Protein AF-A0A961VGM1-F1 (afdb_monomer_lite)

Sequence (221 aa):
VQTVAQATEELASSITEVANQISQTKVVVDKASAATDETVRKVGGLADAAKKIGEVISLIQNIAEQTNLLALNATIEAARAGEAGKGFAIVASEVKDLATQTAKATEAIDGFITGIQRETDSSVDAIRTIAETMTEVTGATEAIAAAVEEQSASTAEIANNVQQAAIGSGEVSQNICGVSDAADQTQTSADQVLNSAQDMSKIANRLRGIVDTFLDEVAAA

Secondary structure (DSSP, 8-state):
-HHHHHHHHHHHHHHHHHHHHHHHHHHHHHHHHHHHHHHHHHHHHHHHHHHHHHHHHHHHHHHHHHHHHHHHHHHHHHHHTGGGGHHHHHHHHHHHHHHHHHHHHHHHHHHHHHHHHHHHHHHHHHHHHHHHHHHHHHHHHHHHHHHHHHHHHHHHHHHHHHHHHHHHHHHHHHHHHHHHHHHHHHHHHHHHHHHHHHHHHHHHHHHHHHHHHHHHHHHT-

Radius of gyration: 55.76 Å; chains: 1; bounding box: 117×38×167 Å

pLDDT: mean 94.33, std 3.8, range [60.88, 98.19]

Structure (mmCIF, N/CA/C/O backbone):
data_AF-A0A961VGM1-F1
#
_entry.id   AF-A0A961VGM1-F1
#
loop_
_atom_site.group_PDB
_atom_site.id
_atom_site.type_symbol
_atom_site.label_atom_id
_atom_site.label_alt_id
_atom_site.label_comp_id
_atom_site.label_asym_id
_atom_site.label_entity_id
_atom_site.label_seq_id
_atom_site.pdbx_PDB_ins_code
_atom_site.Cartn_x
_atom_site.Cartn_y
_atom_site.Cartn_z
_atom_site.occupancy
_atom_site.B_iso_or_equiv
_atom_site.auth_seq_id
_atom_site.auth_comp_id
_atom_site.auth_asym_id
_atom_site.auth_atom_id
_atom_site.pdbx_PDB_model_num
ATOM 1 N N . VAL A 1 1 ? -16.767 -2.653 33.955 1.00 76.56 1 VAL A N 1
ATOM 2 C CA . VAL A 1 1 ? -16.979 -1.308 33.370 1.00 76.56 1 VAL A CA 1
ATOM 3 C C . VAL A 1 1 ? -15.662 -0.556 33.214 1.00 76.56 1 VAL A C 1
ATOM 5 O O . VAL A 1 1 ? -15.293 -0.292 32.083 1.00 76.56 1 VAL A O 1
ATOM 8 N N . GLN A 1 2 ? -14.910 -0.296 34.292 1.00 78.94 2 GLN A N 1
ATOM 9 C CA . GLN A 1 2 ? -13.647 0.464 34.236 1.00 78.94 2 GLN A CA 1
ATOM 10 C C . GLN A 1 2 ? -12.606 -0.113 33.257 1.00 78.94 2 GLN A C 1
ATOM 12 O O . GLN A 1 2 ? -12.030 0.626 32.471 1.00 78.94 2 GLN A O 1
ATOM 17 N N . THR A 1 3 ? -12.437 -1.439 33.221 1.00 87.19 3 THR A N 1
ATOM 18 C CA . THR A 1 3 ? -11.544 -2.112 32.256 1.00 87.19 3 THR A CA 1
ATOM 19 C C . THR A 1 3 ? -11.987 -1.935 30.802 1.00 87.19 3 THR A C 1
ATOM 21 O O . THR A 1 3 ? -11.153 -1.840 29.913 1.00 87.19 3 THR A O 1
ATOM 24 N N . VAL A 1 4 ? -13.300 -1.878 30.552 1.00 89.38 4 VAL A N 1
ATOM 25 C CA . VAL A 1 4 ? -13.831 -1.680 29.195 1.00 89.38 4 VAL A CA 1
ATOM 26 C C . VAL A 1 4 ? -13.644 -0.227 28.769 1.00 89.38 4 VAL A C 1
ATOM 28 O O . VAL A 1 4 ? -13.239 0.002 27.641 1.00 89.38 4 VAL A O 1
ATOM 31 N N . ALA A 1 5 ? -13.851 0.730 29.683 1.00 85.88 5 ALA A N 1
ATOM 32 C CA . ALA A 1 5 ? -13.609 2.151 29.435 1.00 85.88 5 ALA A CA 1
ATOM 33 C C . ALA A 1 5 ? -12.148 2.416 29.027 1.00 85.88 5 ALA A C 1
ATOM 35 O O . ALA A 1 5 ? -11.908 3.045 27.999 1.00 85.88 5 ALA A O 1
ATOM 36 N N . GLN A 1 6 ? -11.189 1.844 29.765 1.00 90.00 6 GLN A N 1
ATOM 37 C CA . GLN A 1 6 ? -9.768 1.924 29.418 1.00 90.00 6 GLN A CA 1
ATOM 38 C C . GLN A 1 6 ? -9.485 1.320 28.033 1.00 90.00 6 GLN A C 1
ATOM 40 O O . GLN A 1 6 ? -8.810 1.941 27.218 1.00 90.00 6 GLN A O 1
ATOM 45 N N . ALA A 1 7 ? -10.036 0.139 27.734 1.00 92.00 7 ALA A N 1
ATOM 46 C CA . ALA A 1 7 ? -9.855 -0.490 26.426 1.00 92.00 7 ALA A CA 1
ATOM 47 C C . ALA A 1 7 ? -10.427 0.366 25.278 1.00 92.00 7 ALA A C 1
ATOM 49 O O . ALA A 1 7 ? -9.820 0.446 24.214 1.00 92.00 7 ALA A O 1
ATOM 50 N N . THR A 1 8 ? -11.565 1.042 25.478 1.00 91.75 8 THR A N 1
ATOM 51 C CA . THR A 1 8 ? -12.110 1.988 24.486 1.00 91.75 8 THR A CA 1
ATOM 52 C C . THR A 1 8 ? -11.255 3.240 24.307 1.00 91.75 8 THR A C 1
ATOM 54 O O . THR A 1 8 ? -11.148 3.726 23.184 1.00 91.75 8 THR A O 1
ATOM 57 N N . GLU A 1 9 ? -10.627 3.758 25.366 1.00 89.50 9 GLU A N 1
ATOM 58 C CA . GLU A 1 9 ? -9.692 4.889 25.264 1.00 89.50 9 GLU A CA 1
ATOM 59 C C . GLU A 1 9 ? -8.428 4.500 24.485 1.00 89.50 9 GLU A C 1
ATOM 61 O O . GLU A 1 9 ? -8.003 5.231 23.587 1.00 89.50 9 GLU A O 1
ATOM 66 N N . GLU A 1 10 ? -7.867 3.320 24.766 1.00 94.31 10 GLU A N 1
ATOM 67 C CA . GLU A 1 10 ? -6.733 2.770 24.017 1.00 94.31 10 GLU A CA 1
ATOM 68 C C . GLU A 1 10 ? -7.094 2.563 22.535 1.00 94.31 10 GLU A C 1
ATOM 70 O O . GLU A 1 10 ? -6.353 3.009 21.657 1.00 94.31 10 GLU A O 1
ATOM 75 N N . LEU A 1 11 ? -8.269 1.989 22.240 1.00 94.81 11 LEU A N 1
ATOM 76 C CA . LEU A 1 11 ? -8.763 1.832 20.867 1.00 94.81 11 LEU A CA 1
ATOM 77 C C . LEU A 1 11 ? -8.932 3.173 20.146 1.00 94.81 11 LEU A C 1
ATOM 79 O O . LEU A 1 11 ? -8.503 3.302 19.002 1.00 94.81 11 LEU A O 1
ATOM 83 N N . ALA A 1 12 ? -9.510 4.185 20.797 1.00 93.25 12 ALA A N 1
ATOM 84 C CA . ALA A 1 12 ? -9.667 5.515 20.207 1.00 93.25 12 ALA A CA 1
ATOM 85 C C . ALA A 1 12 ? -8.308 6.153 19.869 1.00 93.25 12 ALA A C 1
ATOM 87 O O . ALA A 1 12 ? -8.148 6.777 18.811 1.00 93.25 12 ALA A O 1
ATOM 88 N N . SER A 1 13 ? -7.309 5.952 20.734 1.00 95.25 13 SER A N 1
ATOM 89 C CA . SER A 1 13 ? -5.943 6.395 20.466 1.00 95.25 13 SER A CA 1
ATOM 90 C C . SER A 1 13 ? -5.333 5.661 19.269 1.00 95.25 13 SER A C 1
ATOM 92 O O . SER A 1 13 ? -4.770 6.314 18.390 1.00 95.25 13 SER A O 1
ATOM 94 N N . SER A 1 14 ? -5.470 4.334 19.191 1.00 96.75 14 SER A N 1
ATOM 95 C CA . SER A 1 14 ? -4.966 3.546 18.057 1.00 96.75 14 SER A CA 1
ATOM 96 C C . SER A 1 14 ? -5.651 3.913 16.738 1.00 96.75 14 SER A C 1
ATOM 98 O O . SER A 1 14 ? -4.981 4.041 15.719 1.00 96.75 14 SER A O 1
ATOM 100 N N . ILE A 1 15 ? -6.964 4.153 16.743 1.00 96.25 15 ILE A N 1
ATOM 101 C CA . ILE A 1 15 ? -7.720 4.607 15.562 1.00 96.25 15 ILE A CA 1
ATOM 102 C C . ILE A 1 15 ? -7.168 5.942 15.048 1.00 96.25 15 ILE A C 1
ATOM 104 O O . ILE A 1 15 ? -6.964 6.110 13.846 1.00 96.25 15 ILE A O 1
ATOM 108 N N . THR A 1 16 ? -6.866 6.877 15.953 1.00 94.75 16 THR A N 1
ATOM 109 C CA . THR A 1 16 ? -6.285 8.182 15.594 1.00 94.75 16 THR A CA 1
ATOM 110 C C . THR A 1 16 ? -4.886 8.032 14.990 1.00 94.75 16 THR A C 1
ATOM 112 O O . THR A 1 16 ? -4.546 8.701 14.013 1.00 94.75 16 THR A O 1
ATOM 115 N N . GLU A 1 17 ? -4.066 7.140 15.542 1.00 96.31 17 GLU A N 1
ATOM 116 C CA . GLU A 1 17 ? -2.737 6.840 15.008 1.00 96.31 17 GLU A CA 1
ATOM 117 C C . GLU A 1 17 ? -2.818 6.224 13.604 1.00 96.31 17 GLU A C 1
ATOM 119 O O . GLU A 1 17 ? -2.138 6.686 12.686 1.00 96.31 17 GLU A O 1
ATOM 124 N N . VAL A 1 18 ? -3.715 5.257 13.403 1.00 95.44 18 VAL A N 1
ATOM 125 C CA . VAL A 1 18 ? -3.957 4.640 12.093 1.00 95.44 18 VAL A CA 1
ATOM 126 C C . VAL A 1 18 ? -4.451 5.678 11.080 1.00 95.44 18 VAL A C 1
ATOM 128 O O . VAL A 1 18 ? -3.936 5.721 9.963 1.00 95.44 18 VAL A O 1
ATOM 131 N N . ALA A 1 19 ? -5.370 6.573 11.459 1.00 94.12 19 ALA A N 1
ATOM 132 C CA . ALA A 1 19 ? -5.829 7.664 10.594 1.00 94.12 19 ALA A CA 1
ATOM 133 C C . ALA A 1 19 ? -4.672 8.579 10.144 1.00 94.12 19 ALA A C 1
ATOM 135 O O . ALA A 1 19 ? -4.558 8.930 8.964 1.00 94.12 19 ALA A O 1
ATOM 136 N N . ASN A 1 20 ? -3.762 8.918 11.062 1.00 94.81 20 ASN A N 1
ATOM 137 C CA . ASN A 1 20 ? -2.562 9.688 10.738 1.00 94.81 20 ASN A CA 1
ATOM 138 C C . ASN A 1 20 ? -1.627 8.920 9.790 1.00 94.81 20 ASN A C 1
ATOM 140 O O . ASN A 1 20 ? -1.106 9.505 8.837 1.00 94.81 20 ASN A O 1
ATOM 144 N N . GLN A 1 21 ? -1.445 7.616 10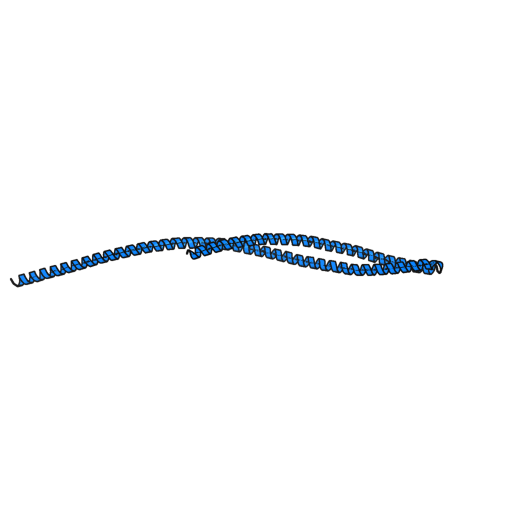.007 1.00 95.69 21 GLN A N 1
ATOM 145 C CA . GLN A 1 21 ? -0.613 6.758 9.162 1.00 95.69 21 GLN A CA 1
ATOM 146 C C . GLN A 1 21 ? -1.166 6.651 7.730 1.00 95.69 21 GLN A C 1
ATOM 148 O O . GLN A 1 21 ? -0.407 6.705 6.760 1.00 95.69 21 GLN A O 1
ATOM 153 N N . ILE A 1 22 ? -2.489 6.561 7.581 1.00 95.56 22 ILE A N 1
ATOM 154 C CA . ILE A 1 22 ? -3.200 6.565 6.292 1.00 95.56 22 ILE A CA 1
ATOM 155 C C . ILE A 1 22 ? -2.969 7.887 5.556 1.00 95.56 22 ILE A C 1
ATOM 157 O O . ILE A 1 22 ? -2.599 7.887 4.382 1.00 95.56 22 ILE A O 1
ATOM 161 N N . SER A 1 23 ? -3.108 9.019 6.252 1.00 92.62 23 SER A N 1
ATOM 162 C CA . SER A 1 23 ? -2.848 10.346 5.680 1.00 92.62 23 SER A CA 1
ATOM 163 C C . SER A 1 23 ? -1.399 10.491 5.197 1.00 92.62 23 SER A C 1
ATOM 165 O O . SER A 1 23 ? -1.147 10.940 4.077 1.00 92.62 23 SER A O 1
ATOM 167 N N . GLN A 1 24 ? -0.427 10.028 5.990 1.00 95.88 24 GLN A N 1
ATOM 168 C CA . GLN A 1 24 ? 0.979 10.002 5.573 1.00 95.88 24 GLN A CA 1
ATOM 169 C C . GLN A 1 24 ? 1.207 9.095 4.359 1.00 95.88 24 GLN A C 1
ATOM 171 O O . GLN A 1 24 ? 1.942 9.469 3.445 1.00 95.88 24 GLN A O 1
ATOM 176 N N . THR A 1 25 ? 0.558 7.931 4.328 1.00 94.94 25 THR A N 1
ATOM 177 C CA . THR A 1 25 ? 0.647 6.982 3.211 1.00 94.94 25 THR A CA 1
ATOM 178 C C . THR A 1 25 ? 0.145 7.621 1.923 1.00 94.94 25 THR A C 1
ATOM 180 O O . THR A 1 25 ? 0.842 7.566 0.913 1.00 94.94 25 THR A O 1
ATOM 183 N N . LYS A 1 26 ? -0.986 8.334 1.972 1.00 93.12 26 LYS A N 1
ATOM 184 C CA . LYS A 1 26 ? -1.515 9.088 0.829 1.00 93.12 26 LYS A CA 1
ATOM 185 C C . LYS A 1 26 ? -0.499 10.093 0.278 1.00 93.12 26 LYS A C 1
ATOM 187 O O . LYS A 1 26 ? -0.225 10.093 -0.916 1.00 93.12 26 LYS A O 1
ATOM 192 N N . VAL A 1 27 ? 0.152 10.870 1.147 1.00 95.19 27 VAL A N 1
ATOM 193 C CA . VAL A 1 27 ? 1.202 11.822 0.734 1.00 95.19 27 VAL A CA 1
ATOM 194 C C . VAL A 1 27 ? 2.389 11.122 0.060 1.00 95.19 27 VAL A C 1
ATOM 196 O O . VAL A 1 27 ? 2.982 11.666 -0.874 1.00 95.19 27 VAL A O 1
ATOM 199 N N . VAL A 1 28 ? 2.778 9.936 0.533 1.00 95.62 28 VAL A N 1
ATOM 200 C CA . VAL A 1 28 ? 3.865 9.152 -0.076 1.00 95.62 28 VAL A CA 1
ATOM 201 C C . VAL A 1 28 ? 3.458 8.630 -1.453 1.00 95.62 28 VAL A C 1
ATOM 203 O O . VAL A 1 28 ? 4.250 8.738 -2.389 1.00 95.62 28 VAL A O 1
ATOM 206 N N . VAL A 1 29 ? 2.234 8.122 -1.593 1.00 95.19 29 VAL A N 1
ATOM 207 C CA . VAL A 1 29 ? 1.696 7.625 -2.867 1.00 95.19 29 VAL A CA 1
ATOM 208 C C . VAL A 1 29 ? 1.578 8.754 -3.891 1.00 95.19 29 VAL A C 1
ATOM 210 O O . VAL A 1 29 ? 2.038 8.591 -5.018 1.00 95.19 29 VAL A O 1
ATOM 213 N N . ASP A 1 30 ? 1.087 9.930 -3.496 1.00 92.94 30 ASP A N 1
ATOM 214 C CA . ASP A 1 30 ? 1.005 11.103 -4.377 1.00 92.94 30 ASP A CA 1
ATOM 215 C C . ASP A 1 30 ? 2.393 11.528 -4.887 1.00 92.94 30 ASP A C 1
ATOM 217 O O . ASP A 1 30 ? 2.583 11.811 -6.073 1.00 92.94 30 ASP A O 1
ATOM 221 N N . LYS A 1 31 ? 3.404 11.521 -4.005 1.00 95.88 31 LYS A N 1
ATOM 222 C CA . LYS A 1 31 ? 4.800 11.791 -4.388 1.00 95.88 31 LYS A CA 1
ATOM 223 C C . LYS A 1 31 ? 5.353 10.728 -5.335 1.00 95.88 31 LYS A C 1
ATOM 225 O O . LYS A 1 31 ? 6.047 11.076 -6.289 1.00 95.88 31 LYS A O 1
ATOM 230 N N . ALA A 1 32 ? 5.073 9.453 -5.073 1.00 95.12 32 ALA A N 1
ATOM 231 C CA . ALA A 1 32 ? 5.510 8.351 -5.922 1.00 95.12 32 ALA A CA 1
ATOM 232 C C . ALA A 1 32 ? 4.859 8.423 -7.311 1.00 95.12 32 ALA A C 1
ATOM 234 O O . ALA A 1 32 ? 5.546 8.240 -8.315 1.00 95.12 32 ALA A O 1
ATOM 235 N N . SER A 1 33 ? 3.574 8.770 -7.379 1.00 93.44 33 SER A N 1
ATOM 236 C CA . SER A 1 33 ? 2.843 8.997 -8.627 1.00 93.44 33 SER A CA 1
ATOM 237 C C . SER A 1 33 ? 3.470 10.135 -9.442 1.00 93.44 33 SER A C 1
ATOM 239 O O . SER A 1 33 ? 3.875 9.935 -10.587 1.00 93.44 33 SER A O 1
ATOM 241 N N . ALA A 1 34 ? 3.719 11.292 -8.817 1.00 94.31 34 ALA A N 1
ATOM 242 C CA . ALA A 1 34 ? 4.381 12.416 -9.484 1.00 94.31 34 ALA A CA 1
ATOM 243 C C . ALA A 1 34 ? 5.800 12.073 -9.990 1.00 94.31 34 ALA A C 1
ATOM 245 O O . ALA A 1 34 ? 6.193 12.480 -11.087 1.00 94.31 34 ALA A O 1
ATOM 246 N N . ALA A 1 35 ? 6.574 11.306 -9.212 1.00 95.50 35 ALA A N 1
ATOM 247 C CA . ALA A 1 35 ? 7.900 10.838 -9.618 1.00 95.50 35 ALA A CA 1
ATOM 248 C C . ALA A 1 35 ? 7.836 9.842 -10.790 1.00 95.50 35 ALA A C 1
ATOM 250 O O . ALA A 1 35 ? 8.691 9.863 -11.681 1.00 95.50 35 ALA A O 1
ATOM 251 N N . THR A 1 36 ? 6.810 8.994 -10.812 1.00 94.81 36 THR A N 1
ATOM 252 C CA . THR A 1 36 ? 6.529 8.052 -11.902 1.00 94.81 36 THR A CA 1
ATOM 253 C C . THR A 1 36 ? 6.235 8.822 -13.194 1.00 94.81 36 THR A C 1
ATOM 255 O O . THR A 1 36 ? 6.914 8.598 -14.196 1.00 94.81 36 THR A O 1
ATOM 258 N N . ASP A 1 37 ? 5.354 9.826 -13.151 1.00 91.56 37 ASP A N 1
ATOM 259 C CA . ASP A 1 37 ? 5.035 10.696 -14.295 1.00 91.56 37 ASP A CA 1
ATOM 260 C C . ASP A 1 37 ? 6.253 11.467 -14.827 1.00 91.56 37 ASP A C 1
ATOM 262 O O . ASP A 1 37 ? 6.449 11.626 -16.037 1.00 91.56 37 ASP A O 1
ATOM 266 N N . GLU A 1 38 ? 7.107 11.973 -13.934 1.00 95.12 38 GLU A N 1
ATOM 267 C CA . GLU A 1 38 ? 8.368 12.600 -14.333 1.00 95.12 38 GLU A CA 1
ATOM 268 C C . GLU A 1 38 ? 9.302 11.605 -15.030 1.00 95.12 38 GLU A C 1
ATOM 270 O O . GLU A 1 38 ? 9.933 11.948 -16.036 1.00 95.12 38 GLU A O 1
ATOM 275 N N . THR A 1 39 ? 9.367 10.374 -14.529 1.00 94.88 39 THR A N 1
ATOM 276 C CA . THR A 1 39 ? 10.210 9.323 -15.101 1.00 94.88 39 THR A CA 1
ATOM 277 C C . THR A 1 39 ? 9.711 8.927 -16.490 1.00 94.88 39 THR A C 1
ATOM 279 O O . THR A 1 39 ? 10.522 8.884 -17.413 1.00 94.88 39 THR A O 1
ATOM 282 N N . VAL A 1 40 ? 8.395 8.769 -16.691 1.00 91.81 40 VAL A N 1
ATOM 283 C CA . VAL A 1 40 ? 7.797 8.530 -18.022 1.00 91.81 40 VAL A CA 1
ATOM 284 C C . VAL A 1 40 ? 8.215 9.614 -19.014 1.00 91.81 40 VAL A C 1
ATOM 286 O O . VAL A 1 40 ? 8.660 9.299 -20.117 1.00 91.81 40 VAL A O 1
ATOM 289 N N . ARG A 1 41 ? 8.145 10.897 -18.631 1.00 92.88 41 ARG A N 1
ATOM 290 C CA . ARG A 1 41 ? 8.558 12.003 -19.516 1.00 92.88 41 ARG A CA 1
ATOM 291 C C . ARG A 1 41 ? 10.042 11.946 -19.876 1.00 92.88 41 ARG A C 1
ATOM 293 O O . ARG A 1 41 ? 10.396 12.176 -21.030 1.00 92.88 41 ARG A O 1
ATOM 300 N N . LYS A 1 42 ? 10.917 11.647 -18.910 1.00 94.44 42 LYS A N 1
ATOM 301 C CA . LYS A 1 42 ? 12.368 11.541 -19.153 1.00 94.44 42 LYS A CA 1
ATOM 302 C C . LYS A 1 42 ? 12.706 10.366 -20.068 1.00 94.44 42 LYS A C 1
ATOM 304 O O . LYS A 1 42 ? 13.496 10.532 -20.994 1.00 94.44 42 LYS A O 1
ATOM 309 N N . VAL A 1 43 ? 12.089 9.210 -19.834 1.00 94.12 43 VAL A N 1
ATOM 310 C CA . VAL A 1 43 ? 12.277 8.000 -20.645 1.00 94.12 43 VAL A CA 1
ATOM 311 C C . VAL A 1 43 ? 11.709 8.197 -22.055 1.00 94.12 43 VAL A C 1
ATOM 313 O O . VAL A 1 43 ? 12.379 7.861 -23.026 1.00 94.12 43 VAL A O 1
ATOM 316 N N . GLY A 1 44 ? 10.558 8.860 -22.198 1.00 91.00 44 GLY A N 1
ATOM 317 C CA . GLY A 1 44 ? 10.032 9.266 -23.507 1.00 91.00 44 GLY A CA 1
ATOM 318 C C . GLY A 1 44 ? 11.001 10.168 -24.282 1.00 91.00 44 GLY A C 1
ATOM 319 O O . GLY A 1 44 ? 11.232 9.960 -25.470 1.00 91.00 44 GLY A O 1
ATOM 320 N N . GLY A 1 45 ? 11.666 11.106 -23.599 1.00 93.56 45 GLY A N 1
ATOM 321 C CA . GLY A 1 45 ? 12.726 11.917 -24.206 1.00 93.56 45 GLY A CA 1
ATOM 322 C C . GLY A 1 45 ? 13.937 11.101 -24.686 1.00 93.56 45 GLY A C 1
ATOM 323 O O . GLY A 1 45 ? 14.528 11.434 -25.714 1.00 93.56 45 GLY A O 1
ATOM 324 N N . LEU A 1 46 ? 14.295 10.020 -23.981 1.00 93.19 46 LEU A N 1
ATOM 325 C CA . LEU A 1 46 ? 15.338 9.084 -24.421 1.00 93.19 46 LEU A CA 1
ATOM 326 C C . LEU A 1 46 ? 14.903 8.295 -25.662 1.00 93.19 46 LEU A C 1
ATOM 328 O O . LEU A 1 46 ? 15.706 8.152 -26.584 1.00 93.19 46 LEU A O 1
ATOM 332 N N . ALA A 1 47 ? 13.643 7.851 -25.724 1.00 91.88 47 ALA A N 1
ATOM 333 C CA . ALA A 1 47 ? 13.088 7.167 -26.895 1.00 91.88 47 ALA A CA 1
ATOM 334 C C . ALA A 1 47 ? 13.148 8.060 -28.146 1.00 91.88 47 ALA A C 1
ATOM 336 O O . ALA A 1 47 ? 13.647 7.645 -29.196 1.00 91.88 47 ALA A O 1
ATOM 337 N N . ASP A 1 48 ? 12.730 9.323 -28.013 1.00 93.12 48 ASP A N 1
ATOM 338 C CA . ASP A 1 48 ? 12.793 10.313 -29.092 1.00 93.12 48 ASP A CA 1
ATOM 339 C C . ASP A 1 48 ? 14.234 10.592 -29.542 1.00 93.12 48 ASP A C 1
ATOM 341 O O . ASP A 1 48 ? 14.511 10.721 -30.739 1.00 93.12 48 ASP A O 1
ATOM 345 N N . ALA A 1 49 ? 15.173 10.684 -28.595 1.00 94.75 49 ALA A N 1
ATOM 346 C CA . ALA A 1 49 ? 16.588 10.871 -28.902 1.00 94.75 49 ALA A CA 1
ATOM 347 C C . ALA A 1 49 ? 17.167 9.660 -29.649 1.00 94.75 49 ALA A C 1
ATOM 349 O O . ALA A 1 49 ? 17.832 9.838 -30.670 1.00 94.75 49 ALA A O 1
ATOM 350 N N . ALA A 1 50 ? 16.870 8.439 -29.196 1.00 94.44 50 ALA A N 1
ATOM 351 C CA . ALA A 1 50 ? 17.299 7.209 -29.856 1.00 94.44 50 ALA A CA 1
ATOM 352 C C . ALA A 1 50 ? 16.739 7.110 -31.282 1.00 94.44 50 ALA A C 1
ATOM 354 O O . ALA A 1 50 ? 17.471 6.766 -32.209 1.00 94.44 50 ALA A O 1
ATOM 355 N N . LYS A 1 51 ? 15.471 7.489 -31.492 1.00 93.31 51 LYS A N 1
ATOM 356 C CA . LYS A 1 51 ? 14.857 7.557 -32.825 1.00 93.31 51 LYS A CA 1
ATOM 357 C C . LYS A 1 51 ? 15.592 8.523 -33.759 1.00 93.31 51 LYS A C 1
ATOM 359 O O . LYS A 1 51 ? 15.940 8.140 -34.872 1.00 93.31 51 LYS A O 1
ATOM 364 N N . LYS A 1 52 ? 15.893 9.742 -33.297 1.00 95.75 52 LYS A N 1
ATOM 365 C CA . LYS A 1 52 ? 16.669 10.723 -34.079 1.00 95.75 52 LYS A CA 1
ATOM 366 C C . LYS A 1 52 ? 18.068 10.214 -34.420 1.00 95.75 52 LYS A C 1
ATOM 368 O O . LYS A 1 52 ? 18.552 10.460 -35.521 1.00 95.75 52 LYS A O 1
ATOM 373 N N . ILE A 1 53 ? 18.719 9.498 -33.502 1.00 95.06 53 ILE A N 1
ATOM 374 C CA . ILE A 1 53 ? 20.017 8.877 -33.791 1.00 95.06 53 ILE A CA 1
ATOM 375 C C . ILE A 1 53 ? 19.862 7.809 -34.881 1.00 95.06 53 ILE A C 1
ATOM 377 O O . ILE A 1 53 ? 20.652 7.810 -35.818 1.00 95.06 53 ILE A O 1
ATOM 381 N N . GLY A 1 54 ? 18.828 6.964 -34.822 1.00 95.19 54 GLY A N 1
ATOM 382 C CA . GLY A 1 54 ? 18.540 5.975 -35.870 1.00 95.19 54 GLY A CA 1
ATOM 383 C C . GLY A 1 54 ? 18.338 6.600 -37.259 1.00 95.19 54 GLY A C 1
ATOM 384 O O . GLY A 1 54 ? 18.893 6.117 -38.247 1.00 95.19 54 GLY A O 1
ATOM 385 N N . GLU A 1 55 ? 17.630 7.732 -37.339 1.00 95.44 55 GLU A N 1
ATOM 386 C CA . GLU A 1 55 ? 17.465 8.500 -38.586 1.00 95.44 55 GLU A CA 1
ATOM 387 C C . GLU A 1 55 ? 18.814 9.011 -39.132 1.00 95.44 55 GLU A C 1
ATOM 389 O O . GLU A 1 55 ? 19.088 8.908 -40.330 1.00 95.44 55 GLU A O 1
ATOM 394 N N . VAL A 1 56 ? 19.693 9.512 -38.256 1.00 96.50 56 VAL A N 1
ATOM 395 C CA . VAL A 1 56 ? 21.043 9.968 -38.632 1.00 96.50 56 VAL A CA 1
ATOM 396 C C . VAL A 1 56 ? 21.924 8.800 -39.083 1.00 96.50 56 VAL A C 1
ATOM 398 O O . VAL A 1 56 ? 22.632 8.925 -40.079 1.00 96.50 56 VAL A O 1
ATOM 401 N N . ILE A 1 57 ? 21.871 7.657 -38.398 1.00 96.25 57 ILE A N 1
ATOM 402 C CA . ILE A 1 57 ? 22.635 6.458 -38.768 1.00 96.25 57 ILE A CA 1
ATOM 403 C C . ILE A 1 57 ? 22.192 5.931 -40.134 1.00 96.25 57 ILE A C 1
ATOM 405 O O . ILE A 1 57 ? 23.046 5.666 -40.980 1.00 96.25 57 ILE A O 1
ATOM 409 N N . SER A 1 58 ? 20.883 5.903 -40.398 1.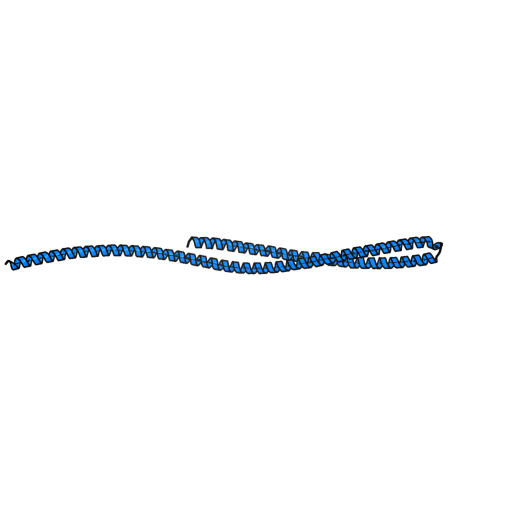00 94.50 58 SER A N 1
ATOM 410 C CA . SER A 1 58 ? 20.334 5.552 -41.714 1.00 94.50 58 SER A CA 1
ATOM 411 C C . SER A 1 58 ? 20.848 6.487 -42.816 1.00 94.50 58 SER A C 1
ATOM 413 O O . SER A 1 58 ? 21.192 6.047 -43.914 1.00 94.50 58 SER A O 1
ATOM 415 N N . LEU A 1 59 ? 20.949 7.793 -42.545 1.00 96.94 59 LEU A N 1
ATOM 416 C CA . LEU A 1 59 ? 21.530 8.751 -43.490 1.00 96.94 59 LEU A CA 1
ATOM 417 C C . LEU A 1 59 ? 23.022 8.478 -43.742 1.00 96.94 59 LEU A C 1
ATOM 419 O O . LEU A 1 59 ? 23.453 8.492 -44.895 1.00 96.94 59 LEU A O 1
ATOM 423 N N . ILE A 1 60 ? 23.809 8.208 -42.696 1.00 96.00 60 ILE A N 1
ATOM 424 C CA . ILE A 1 60 ? 25.245 7.905 -42.833 1.00 96.00 60 ILE A CA 1
ATOM 425 C C . ILE A 1 60 ? 25.448 6.612 -43.631 1.00 96.00 60 ILE A C 1
ATOM 427 O O . ILE A 1 60 ? 26.327 6.568 -44.491 1.00 96.00 60 ILE A O 1
ATOM 431 N N . GLN A 1 61 ? 24.613 5.596 -43.410 1.00 94.94 61 GLN A N 1
ATOM 432 C CA . GLN A 1 61 ? 24.655 4.348 -44.169 1.00 94.94 61 GLN A CA 1
ATOM 433 C C . GLN A 1 61 ? 24.404 4.591 -45.666 1.00 94.94 61 GLN A C 1
ATOM 435 O O . GLN A 1 61 ? 25.200 4.156 -46.498 1.00 94.94 61 GLN A O 1
ATOM 440 N N . ASN A 1 62 ? 23.390 5.394 -46.013 1.00 95.81 62 ASN A N 1
ATOM 441 C CA . ASN A 1 62 ? 23.134 5.806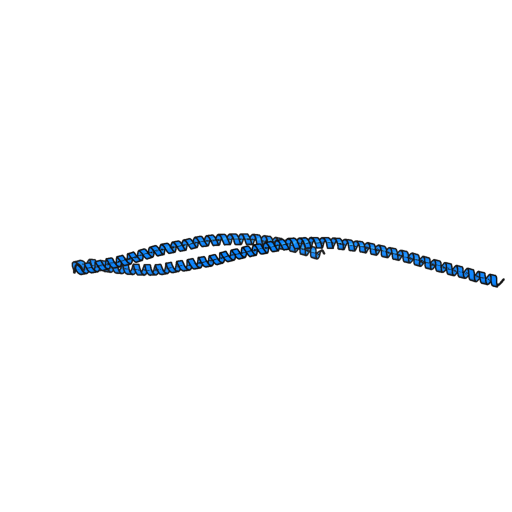 -47.399 1.00 95.81 62 ASN A CA 1
ATOM 442 C C . ASN A 1 62 ? 24.321 6.572 -48.019 1.00 95.81 62 ASN A C 1
ATOM 444 O O . ASN A 1 62 ? 24.670 6.359 -49.183 1.00 95.81 62 ASN A O 1
ATOM 448 N N . ILE A 1 63 ? 24.969 7.459 -47.251 1.00 96.50 63 ILE A N 1
ATOM 449 C CA . ILE A 1 63 ? 26.161 8.197 -47.702 1.00 96.50 63 ILE A CA 1
ATOM 450 C C . ILE A 1 63 ? 27.334 7.238 -47.945 1.00 96.50 63 ILE A C 1
ATOM 452 O O . ILE A 1 63 ? 28.039 7.377 -48.948 1.00 96.50 63 ILE A O 1
ATOM 456 N N . ALA A 1 64 ? 27.547 6.257 -47.065 1.00 96.50 64 ALA A N 1
ATOM 457 C CA . ALA A 1 64 ? 28.598 5.256 -47.215 1.00 96.50 64 ALA A CA 1
ATOM 458 C C . ALA A 1 64 ? 28.380 4.400 -48.474 1.00 96.50 64 ALA A C 1
ATOM 460 O O . ALA A 1 64 ? 29.314 4.198 -49.250 1.00 96.50 64 ALA A O 1
ATOM 461 N N . GLU A 1 65 ? 27.144 3.977 -48.745 1.00 95.38 65 GLU A N 1
ATOM 462 C CA . GLU A 1 65 ? 26.790 3.242 -49.965 1.00 95.38 65 GLU A CA 1
ATOM 463 C C . GLU A 1 65 ? 27.017 4.070 -51.238 1.00 95.38 65 GLU A C 1
ATOM 465 O O . GLU A 1 65 ? 27.640 3.586 -52.189 1.00 95.38 65 GLU A O 1
ATOM 470 N N . GLN A 1 66 ? 26.595 5.339 -51.255 1.00 97.06 66 GLN A N 1
ATOM 471 C CA . GLN A 1 66 ? 26.874 6.244 -52.377 1.00 97.06 66 GLN A CA 1
ATOM 472 C C . GLN A 1 66 ? 28.374 6.477 -52.573 1.00 97.06 66 GLN A C 1
ATOM 474 O O . GLN A 1 66 ? 28.855 6.475 -53.707 1.00 97.06 66 GLN A O 1
ATOM 479 N N . THR A 1 67 ? 29.124 6.644 -51.484 1.00 96.81 67 THR A N 1
ATOM 480 C CA . THR A 1 67 ? 30.581 6.834 -51.523 1.00 96.81 67 THR A CA 1
ATOM 481 C C . THR A 1 67 ? 31.273 5.595 -52.085 1.00 96.81 67 THR A C 1
ATOM 483 O O . THR A 1 67 ? 32.161 5.715 -52.926 1.00 96.81 67 THR A O 1
ATOM 486 N N . ASN A 1 68 ? 30.821 4.402 -51.698 1.00 94.25 68 ASN A N 1
ATOM 487 C CA . ASN A 1 68 ? 31.307 3.135 -52.236 1.00 94.25 68 ASN A CA 1
ATOM 488 C C . ASN A 1 68 ? 31.030 3.010 -53.749 1.00 94.25 68 ASN A C 1
ATOM 490 O O . ASN A 1 68 ? 31.912 2.604 -54.507 1.00 94.25 68 ASN A O 1
ATOM 494 N N . LEU A 1 69 ? 29.841 3.412 -54.213 1.00 95.88 69 LEU A N 1
ATOM 495 C CA . LEU A 1 69 ? 29.507 3.440 -55.645 1.00 95.88 69 LEU A CA 1
ATOM 496 C C . LEU A 1 69 ? 30.340 4.467 -56.427 1.00 95.88 69 LEU A C 1
ATOM 498 O O . LEU A 1 69 ? 30.814 4.172 -57.525 1.00 95.88 69 LEU A O 1
ATOM 502 N N . LEU A 1 70 ? 30.559 5.658 -55.866 1.00 96.12 70 LEU A N 1
ATOM 503 C CA . LEU A 1 70 ? 31.426 6.686 -56.452 1.00 96.12 70 LEU A CA 1
ATOM 504 C C . LEU A 1 70 ? 32.875 6.201 -56.564 1.00 96.12 70 LEU A C 1
ATOM 506 O O . LEU A 1 70 ? 33.495 6.361 -57.615 1.00 96.12 70 LEU A O 1
ATOM 510 N N . ALA A 1 71 ? 33.390 5.567 -55.510 1.00 96.38 71 ALA A N 1
ATOM 511 C CA . ALA A 1 71 ? 34.723 4.981 -55.486 1.00 96.38 71 ALA A CA 1
ATOM 512 C C . ALA A 1 71 ? 34.872 3.878 -56.541 1.00 96.38 71 ALA A C 1
ATOM 514 O O . ALA A 1 71 ? 35.852 3.865 -57.280 1.00 96.38 71 ALA A O 1
ATOM 515 N N . LEU A 1 72 ? 33.864 3.013 -56.688 1.00 93.62 72 LEU A N 1
ATOM 516 C CA . LEU A 1 72 ? 33.836 1.985 -57.727 1.00 93.62 72 LEU A CA 1
ATOM 517 C C . LEU A 1 72 ? 33.897 2.589 -59.138 1.00 93.62 72 LEU A C 1
ATOM 519 O O . LEU A 1 72 ? 34.701 2.143 -59.959 1.00 93.62 72 LEU A O 1
ATOM 523 N N . ASN A 1 73 ? 33.095 3.620 -59.415 1.00 94.25 73 ASN A N 1
ATOM 524 C CA . ASN A 1 73 ? 33.128 4.326 -60.698 1.00 94.25 73 ASN A CA 1
ATOM 525 C C 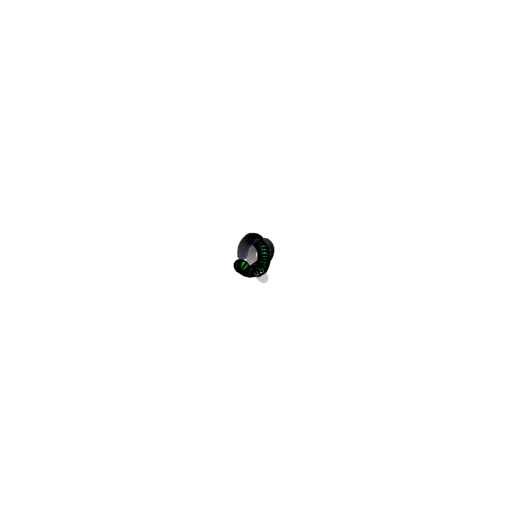. ASN A 1 73 ? 34.502 4.966 -60.957 1.00 94.25 73 ASN A C 1
ATOM 527 O O . ASN A 1 73 ? 35.021 4.880 -62.070 1.00 94.25 73 ASN A O 1
ATOM 531 N N . ALA A 1 74 ? 35.126 5.546 -59.928 1.00 94.50 74 ALA A N 1
ATOM 532 C CA . ALA A 1 74 ? 36.476 6.096 -60.024 1.00 94.50 74 ALA A CA 1
ATOM 533 C C . ALA A 1 74 ? 37.531 5.009 -60.297 1.00 94.50 74 ALA A C 1
ATOM 535 O O . ALA A 1 74 ? 38.430 5.229 -61.105 1.00 94.50 74 ALA A O 1
ATOM 536 N N . THR A 1 75 ? 37.410 3.820 -59.692 1.00 93.06 75 THR A N 1
ATOM 537 C CA . THR A 1 75 ? 38.281 2.672 -59.995 1.00 93.06 75 THR A CA 1
ATOM 538 C C . THR A 1 75 ? 38.147 2.235 -61.456 1.00 93.06 75 THR A C 1
ATOM 540 O O . THR A 1 75 ? 39.158 1.953 -62.101 1.00 93.06 75 THR A O 1
ATOM 543 N N . ILE A 1 76 ? 36.923 2.209 -61.998 1.00 91.94 76 ILE A N 1
ATOM 544 C CA . ILE A 1 76 ? 36.663 1.866 -63.406 1.00 91.94 76 ILE A CA 1
ATOM 545 C C . ILE A 1 76 ? 37.325 2.888 -64.340 1.00 91.94 76 ILE A C 1
ATOM 547 O O . ILE A 1 76 ? 38.031 2.502 -65.274 1.00 91.94 76 ILE A O 1
ATOM 551 N N . GLU A 1 77 ? 37.153 4.184 -64.077 1.00 94.06 77 GLU A N 1
ATOM 552 C CA . GLU A 1 77 ? 37.722 5.231 -64.931 1.00 94.06 77 GLU A CA 1
ATOM 553 C C . GLU A 1 77 ? 39.256 5.299 -64.814 1.00 94.06 77 GLU A C 1
ATOM 555 O O . GLU A 1 77 ? 39.955 5.485 -65.811 1.00 94.06 77 GLU A O 1
ATOM 560 N N . ALA A 1 78 ? 39.809 5.043 -63.623 1.00 93.62 78 ALA A N 1
ATOM 561 C CA . ALA A 1 78 ? 41.250 4.924 -63.416 1.00 93.62 78 ALA A CA 1
ATOM 562 C C . ALA A 1 78 ? 41.852 3.744 -64.198 1.00 93.62 78 ALA A C 1
ATOM 564 O O . ALA A 1 78 ? 42.913 3.890 -64.807 1.00 93.62 78 ALA A O 1
ATOM 565 N N . ALA A 1 79 ? 41.161 2.599 -64.247 1.00 91.31 79 ALA A N 1
ATOM 566 C CA . ALA A 1 79 ? 41.567 1.465 -65.076 1.00 91.31 79 ALA A CA 1
ATOM 567 C C . ALA A 1 79 ? 41.529 1.812 -66.575 1.00 91.31 79 ALA A C 1
ATOM 569 O O . ALA A 1 79 ? 42.410 1.406 -67.335 1.00 91.31 79 ALA A O 1
ATOM 570 N N . ARG A 1 80 ? 40.547 2.617 -66.997 1.00 92.38 80 ARG A N 1
ATOM 571 C CA . ARG A 1 80 ? 40.402 3.089 -68.380 1.00 92.38 80 ARG A CA 1
ATOM 572 C C . ARG A 1 80 ? 41.526 4.036 -68.814 1.00 92.38 80 ARG A C 1
ATOM 574 O O . ARG A 1 80 ? 41.913 4.020 -69.979 1.00 92.38 80 ARG A O 1
ATOM 581 N N . ALA A 1 81 ? 42.077 4.817 -67.884 1.00 92.12 81 ALA A N 1
ATOM 582 C CA . ALA A 1 81 ? 43.214 5.711 -68.115 1.00 92.12 81 ALA A CA 1
ATOM 583 C C . ALA A 1 81 ? 44.585 4.994 -68.175 1.00 92.12 81 ALA A C 1
ATOM 585 O O . ALA A 1 81 ? 45.601 5.631 -68.466 1.00 92.12 81 ALA A O 1
ATOM 586 N N . GLY A 1 82 ? 44.643 3.680 -67.917 1.00 90.12 82 GLY A N 1
ATOM 587 C CA . GLY A 1 82 ? 45.868 2.880 -68.012 1.00 90.12 82 GLY A CA 1
ATOM 588 C C . GLY A 1 82 ? 46.955 3.309 -67.015 1.00 90.12 82 GLY A C 1
ATOM 589 O O . GLY A 1 82 ? 46.682 3.539 -65.838 1.00 90.12 82 GLY A O 1
ATOM 590 N N . GLU A 1 83 ? 48.209 3.428 -67.471 1.00 88.94 83 GLU A N 1
ATOM 591 C CA . GLU A 1 83 ? 49.355 3.813 -66.621 1.00 88.94 83 GLU A CA 1
ATOM 592 C C . GLU A 1 83 ? 49.170 5.183 -65.941 1.00 88.94 83 GLU A C 1
ATOM 594 O O . GLU A 1 83 ? 49.572 5.355 -64.791 1.00 88.94 83 GLU A O 1
ATOM 599 N N . ALA A 1 84 ? 48.504 6.137 -66.604 1.00 86.75 84 ALA A N 1
ATOM 600 C CA . ALA A 1 84 ? 48.258 7.474 -66.057 1.00 86.75 84 ALA A CA 1
ATOM 601 C C . ALA A 1 84 ? 47.254 7.473 -64.884 1.00 86.75 84 ALA A C 1
ATOM 603 O O . ALA A 1 84 ? 47.247 8.401 -64.078 1.00 86.75 84 ALA A O 1
ATOM 604 N N . GLY A 1 85 ? 46.425 6.428 -64.768 1.00 91.25 85 GLY A N 1
ATOM 605 C CA . GLY A 1 85 ? 45.389 6.293 -63.742 1.00 91.25 85 GLY A CA 1
ATOM 606 C C . GLY A 1 85 ? 45.827 5.572 -62.464 1.00 91.25 85 GLY A C 1
ATOM 607 O O . GLY A 1 85 ? 45.056 5.537 -61.508 1.00 91.25 85 GLY A O 1
ATOM 608 N N . LYS A 1 86 ? 47.048 5.017 -62.391 1.00 90.06 86 LYS A N 1
ATOM 609 C CA . LYS A 1 86 ? 47.489 4.178 -61.254 1.00 90.06 86 LYS A CA 1
ATOM 610 C C . LYS A 1 86 ? 47.369 4.859 -59.887 1.00 90.06 86 LYS A C 1
ATOM 612 O O . LYS A 1 86 ? 46.899 4.235 -58.941 1.00 90.06 86 LYS A O 1
ATOM 617 N N . GLY A 1 87 ? 47.756 6.132 -59.780 1.00 91.25 87 GLY A N 1
ATOM 618 C CA . GLY A 1 87 ? 47.627 6.891 -58.528 1.00 91.25 87 GLY A CA 1
ATOM 619 C C . GLY A 1 87 ? 46.166 7.100 -58.114 1.00 91.25 87 GLY A C 1
ATOM 620 O O . GLY A 1 87 ? 45.823 6.931 -56.946 1.00 91.25 87 GLY A O 1
ATOM 621 N N . PHE A 1 88 ? 45.287 7.377 -59.083 1.00 92.81 88 PHE A N 1
ATOM 622 C CA . PHE A 1 88 ? 43.844 7.495 -58.858 1.00 92.81 88 PHE A CA 1
ATOM 623 C C . PHE A 1 88 ? 43.202 6.161 -58.465 1.00 92.81 88 PHE A C 1
ATOM 625 O O . PHE A 1 88 ? 42.320 6.146 -57.611 1.00 92.81 88 PHE A O 1
ATOM 632 N N . ALA A 1 89 ? 43.661 5.042 -59.034 1.00 92.94 89 ALA A N 1
ATOM 633 C CA . ALA A 1 89 ? 43.160 3.712 -58.694 1.00 92.94 89 ALA A CA 1
ATOM 634 C C . ALA A 1 89 ? 43.421 3.352 -57.221 1.00 92.94 89 ALA A C 1
ATOM 636 O O . ALA A 1 89 ? 42.541 2.788 -56.574 1.00 92.94 89 ALA A O 1
ATOM 637 N N . ILE A 1 90 ? 44.592 3.720 -56.679 1.00 94.06 90 ILE A N 1
ATOM 638 C CA . ILE A 1 90 ? 44.931 3.502 -55.261 1.00 94.06 90 ILE A CA 1
ATOM 639 C C . ILE A 1 90 ? 43.993 4.309 -54.360 1.00 94.06 90 ILE A C 1
ATOM 641 O O . ILE A 1 90 ? 43.389 3.750 -53.450 1.00 94.06 90 ILE A O 1
ATOM 645 N N . VAL A 1 91 ? 43.815 5.602 -54.649 1.00 95.75 91 VAL A N 1
ATOM 646 C CA . VAL A 1 91 ? 42.915 6.467 -53.868 1.00 95.75 91 VAL A CA 1
ATOM 647 C C . VAL A 1 91 ? 41.473 5.962 -53.937 1.00 95.75 91 VAL A C 1
ATOM 649 O O . VAL A 1 91 ? 40.798 5.901 -52.915 1.00 95.75 91 VAL A O 1
ATOM 652 N N . ALA A 1 92 ? 41.000 5.551 -55.116 1.00 95.38 92 ALA A N 1
ATOM 653 C CA . ALA A 1 92 ? 39.658 5.000 -55.275 1.00 95.38 92 ALA A CA 1
ATOM 654 C C . ALA A 1 92 ? 39.460 3.708 -54.460 1.00 95.38 92 ALA A C 1
ATOM 656 O O . ALA A 1 92 ? 38.409 3.539 -53.847 1.00 95.38 92 ALA A O 1
ATOM 657 N N . SER A 1 93 ? 40.465 2.825 -54.401 1.00 94.88 93 SER A N 1
ATOM 658 C CA . SER A 1 93 ? 40.414 1.625 -53.552 1.00 94.88 93 SER A CA 1
ATOM 659 C C . SER A 1 93 ? 40.348 1.979 -52.066 1.00 94.88 93 SER A C 1
ATOM 661 O O . SER A 1 93 ? 39.507 1.440 -51.356 1.00 94.88 93 SER A O 1
ATOM 663 N N . GLU A 1 94 ? 41.167 2.928 -51.610 1.00 96.31 94 GLU A N 1
ATOM 664 C CA . GLU A 1 94 ? 41.182 3.353 -50.205 1.00 96.31 94 GLU A CA 1
ATOM 665 C C . GLU A 1 94 ? 39.835 3.969 -49.787 1.00 96.31 94 GLU A C 1
ATOM 667 O O . GLU A 1 94 ? 39.285 3.639 -48.738 1.00 96.31 94 GLU A O 1
ATOM 672 N N . VAL A 1 95 ? 39.245 4.815 -50.643 1.00 97.12 95 VAL A N 1
ATOM 673 C CA . VAL A 1 95 ? 37.912 5.399 -50.405 1.00 97.12 95 VAL A CA 1
ATOM 674 C C . VAL A 1 95 ? 36.839 4.309 -50.346 1.00 97.12 95 VAL A C 1
ATOM 676 O O . VAL A 1 95 ? 35.943 4.374 -49.503 1.00 97.12 95 VAL A O 1
ATOM 679 N N . LYS A 1 96 ? 36.927 3.293 -51.211 1.00 95.25 96 LYS A N 1
ATOM 680 C CA . LYS A 1 96 ? 36.003 2.153 -51.223 1.00 95.25 96 LYS A CA 1
ATOM 681 C C . LYS A 1 96 ? 36.079 1.341 -49.925 1.00 95.25 96 LYS A C 1
ATOM 683 O O . LYS A 1 96 ? 35.045 0.981 -49.351 1.00 95.25 96 LYS A O 1
ATOM 688 N N . ASP A 1 97 ? 37.290 1.078 -49.446 1.00 96.12 97 ASP A N 1
ATOM 689 C CA . ASP A 1 97 ? 37.517 0.341 -48.203 1.00 96.12 97 ASP A CA 1
ATOM 690 C C . ASP A 1 97 ? 37.013 1.137 -46.993 1.00 96.12 97 ASP A C 1
ATOM 692 O O . ASP A 1 97 ? 36.323 0.583 -46.133 1.00 96.12 97 ASP A O 1
ATOM 696 N N . LEU A 1 98 ? 37.252 2.453 -46.967 1.00 96.81 98 LEU A N 1
ATOM 697 C CA . LEU A 1 98 ? 36.761 3.344 -45.915 1.00 96.81 98 LEU A CA 1
ATOM 698 C C . LEU A 1 98 ? 35.226 3.435 -45.900 1.00 96.81 98 LEU A C 1
ATOM 700 O O . LEU A 1 98 ? 34.607 3.395 -44.833 1.00 96.81 98 LEU A O 1
ATOM 704 N N . ALA A 1 99 ? 34.595 3.488 -47.075 1.00 96.69 99 ALA A N 1
ATOM 705 C CA . ALA A 1 99 ? 33.141 3.457 -47.212 1.00 96.69 99 ALA A CA 1
ATOM 706 C C . ALA A 1 99 ? 32.550 2.131 -46.701 1.00 96.69 99 ALA A C 1
ATOM 708 O O . ALA A 1 99 ? 31.568 2.131 -45.960 1.00 96.69 99 ALA A O 1
ATOM 709 N N . THR A 1 100 ? 33.194 1.002 -47.012 1.00 95.56 100 THR A N 1
ATOM 710 C CA . THR A 1 100 ? 32.780 -0.325 -46.525 1.00 95.56 100 THR A CA 1
ATOM 711 C C . THR A 1 100 ? 32.922 -0.447 -45.005 1.00 95.56 100 THR A C 1
ATOM 713 O O . THR A 1 100 ? 32.039 -0.991 -44.340 1.00 95.56 100 THR A O 1
ATOM 716 N N . GLN A 1 101 ? 34.013 0.069 -44.430 1.00 96.69 101 GLN A N 1
ATOM 717 C CA . GLN A 1 101 ? 34.198 0.113 -42.976 1.00 96.69 101 GLN A CA 1
ATOM 718 C C . GLN A 1 101 ? 33.147 0.999 -42.301 1.00 96.69 101 GLN A C 1
ATOM 720 O O . GLN A 1 101 ? 32.597 0.613 -41.271 1.00 96.69 101 GLN A O 1
ATOM 725 N N . THR A 1 102 ? 32.823 2.143 -42.911 1.00 96.19 102 THR A N 1
ATOM 726 C CA . THR A 1 102 ? 31.785 3.056 -42.416 1.00 96.19 102 THR A CA 1
ATOM 727 C C . THR A 1 102 ? 30.421 2.371 -42.398 1.00 96.19 102 THR A C 1
ATOM 729 O O . THR A 1 102 ? 29.762 2.398 -41.365 1.00 96.19 102 THR A O 1
ATOM 732 N N . ALA A 1 103 ? 30.036 1.683 -43.481 1.00 95.00 103 ALA A N 1
ATOM 733 C CA . ALA A 1 103 ? 28.769 0.952 -43.564 1.00 95.00 103 ALA A CA 1
ATOM 734 C C . ALA A 1 103 ? 28.636 -0.128 -42.471 1.00 95.00 103 ALA A C 1
ATOM 736 O O . ALA A 1 103 ? 27.608 -0.217 -41.799 1.00 95.00 103 ALA A O 1
ATOM 737 N N . LYS A 1 104 ? 29.703 -0.904 -42.229 1.00 95.19 104 LYS A N 1
ATOM 738 C CA . LYS A 1 104 ? 29.732 -1.904 -41.146 1.00 95.19 104 LYS A CA 1
ATOM 739 C C . LYS A 1 104 ? 29.631 -1.270 -39.759 1.00 95.19 104 LYS A C 1
ATOM 741 O O . LYS A 1 104 ? 28.955 -1.803 -38.884 1.00 95.19 104 LYS A O 1
ATOM 746 N N . ALA A 1 105 ? 30.309 -0.143 -39.543 1.00 95.81 105 ALA A N 1
ATOM 747 C CA . ALA A 1 105 ? 30.237 0.573 -38.275 1.00 95.81 105 ALA A CA 1
ATOM 748 C C . ALA A 1 105 ? 28.827 1.131 -38.026 1.00 95.81 105 ALA A C 1
ATOM 750 O O . ALA A 1 105 ? 28.317 1.008 -36.915 1.00 95.81 105 ALA A O 1
ATOM 751 N N . THR A 1 106 ? 28.171 1.688 -39.051 1.00 95.69 106 THR A N 1
ATOM 752 C CA . THR A 1 106 ? 26.789 2.175 -38.935 1.00 95.69 106 THR A CA 1
ATOM 753 C C . THR A 1 106 ? 25.791 1.055 -38.669 1.00 95.69 106 THR A C 1
ATOM 755 O O . THR A 1 106 ? 24.921 1.240 -37.829 1.00 95.69 106 THR A O 1
ATOM 758 N N . GLU A 1 107 ? 25.950 -0.114 -39.295 1.00 94.50 107 GLU A N 1
ATOM 759 C CA . GLU A 1 107 ? 25.105 -1.291 -39.038 1.00 94.50 107 GLU A CA 1
ATOM 760 C C . GLU A 1 107 ? 25.230 -1.772 -37.581 1.00 94.50 107 GLU A C 1
ATOM 762 O O . GLU A 1 107 ? 24.233 -2.044 -36.912 1.00 94.50 107 GLU A O 1
ATOM 767 N N . ALA A 1 108 ? 26.452 -1.809 -37.039 1.00 95.19 108 ALA A N 1
ATOM 768 C CA . ALA A 1 108 ? 26.665 -2.153 -35.634 1.00 95.19 108 ALA A CA 1
ATOM 769 C C . ALA A 1 108 ? 26.019 -1.132 -34.677 1.00 95.19 108 ALA A C 1
ATOM 771 O O . ALA A 1 108 ? 25.428 -1.520 -33.666 1.00 95.19 108 ALA A O 1
ATOM 772 N N . ILE A 1 109 ? 26.108 0.167 -34.992 1.00 95.06 109 ILE A N 1
ATOM 773 C CA . ILE A 1 109 ? 25.472 1.224 -34.192 1.00 95.06 109 ILE A CA 1
ATOM 774 C C . ILE A 1 109 ? 23.945 1.127 -34.269 1.00 95.06 109 ILE A C 1
ATOM 776 O O . ILE A 1 109 ? 23.294 1.270 -33.237 1.00 95.06 109 ILE A O 1
ATOM 780 N N . ASP A 1 110 ? 23.372 0.841 -35.438 1.00 94.62 110 ASP A N 1
ATOM 781 C CA . ASP A 1 110 ? 21.928 0.629 -35.598 1.00 94.62 110 ASP A CA 1
ATOM 782 C C . ASP A 1 110 ? 21.410 -0.497 -34.683 1.00 94.62 110 ASP A C 1
ATOM 784 O O . ASP A 1 110 ? 20.414 -0.331 -33.969 1.00 94.62 110 ASP A O 1
ATOM 788 N N . GLY A 1 111 ? 22.168 -1.595 -34.582 1.00 94.69 111 GLY A N 1
ATOM 789 C CA . GLY A 1 111 ? 21.898 -2.669 -33.625 1.00 94.69 111 GLY A CA 1
ATOM 790 C C . GLY A 1 111 ? 21.885 -2.195 -32.164 1.00 94.69 111 GLY A C 1
ATOM 791 O O . GLY A 1 111 ? 20.997 -2.580 -31.395 1.00 94.69 111 GLY A O 1
ATOM 792 N N . PHE A 1 112 ? 22.820 -1.322 -31.769 1.00 94.31 112 PHE A N 1
ATOM 793 C CA . PHE A 1 112 ? 22.823 -0.724 -30.427 1.00 94.31 112 PHE A CA 1
ATOM 794 C C . PHE A 1 112 ? 21.633 0.211 -30.197 1.00 94.31 112 PHE A C 1
ATOM 796 O O . PHE A 1 112 ? 21.026 0.156 -29.128 1.00 94.31 112 PHE A O 1
ATOM 803 N N . ILE A 1 113 ? 21.264 1.032 -31.184 1.00 95.19 113 ILE A N 1
ATOM 804 C CA . ILE A 1 113 ? 20.116 1.946 -31.087 1.00 95.19 113 ILE A CA 1
ATOM 805 C C . ILE A 1 113 ? 18.807 1.172 -30.959 1.00 95.19 113 ILE A C 1
ATOM 807 O O . ILE A 1 113 ? 18.003 1.484 -30.082 1.00 95.19 113 ILE A O 1
ATOM 811 N N . THR A 1 114 ? 18.630 0.112 -31.746 1.00 94.19 114 THR A N 1
ATOM 812 C CA . THR A 1 114 ? 17.478 -0.794 -31.630 1.00 94.19 114 THR A CA 1
ATOM 813 C C . THR A 1 114 ? 17.421 -1.452 -30.247 1.00 94.19 114 THR A C 1
ATOM 815 O O . THR A 1 114 ? 16.349 -1.602 -29.660 1.00 94.19 114 THR A O 1
ATOM 818 N N . GLY A 1 115 ? 18.576 -1.830 -29.688 1.00 95.62 115 GLY A N 1
ATOM 819 C CA . GLY A 1 115 ? 18.676 -2.318 -28.311 1.00 95.62 115 GLY A CA 1
ATOM 820 C C . GLY A 1 115 ? 18.218 -1.280 -27.285 1.00 95.62 115 GLY A C 1
ATOM 821 O O . GLY A 1 115 ? 17.384 -1.591 -26.440 1.00 95.62 115 GLY A O 1
ATOM 822 N N . ILE A 1 116 ? 18.706 -0.043 -27.397 1.00 94.62 116 ILE A N 1
ATOM 823 C CA . ILE A 1 116 ? 18.331 1.067 -26.509 1.00 94.62 116 ILE A CA 1
ATOM 824 C C . ILE A 1 116 ? 16.830 1.353 -26.586 1.00 94.62 116 ILE A C 1
ATOM 826 O O . ILE A 1 116 ? 16.199 1.516 -25.544 1.00 94.62 116 ILE A O 1
ATOM 830 N N . GLN A 1 117 ? 16.246 1.393 -27.786 1.00 92.75 117 GLN A N 1
ATOM 831 C CA . GLN A 1 117 ? 14.807 1.608 -27.969 1.00 92.75 117 GLN A CA 1
ATOM 832 C C . GLN A 1 117 ? 13.991 0.536 -27.242 1.00 92.75 117 GLN A C 1
ATOM 834 O O . GLN A 1 117 ? 13.116 0.870 -26.451 1.00 92.75 117 GLN A O 1
ATOM 839 N N . ARG A 1 118 ? 14.349 -0.741 -27.412 1.00 95.75 118 ARG A N 1
ATOM 840 C CA . ARG A 1 118 ? 13.660 -1.857 -26.751 1.00 95.75 118 ARG A CA 1
ATOM 841 C C . ARG A 1 118 ? 13.722 -1.778 -25.224 1.00 95.75 118 ARG A C 1
ATOM 843 O O . ARG A 1 118 ? 12.711 -1.982 -24.561 1.00 95.75 118 ARG A O 1
ATOM 850 N N . GLU A 1 119 ? 14.89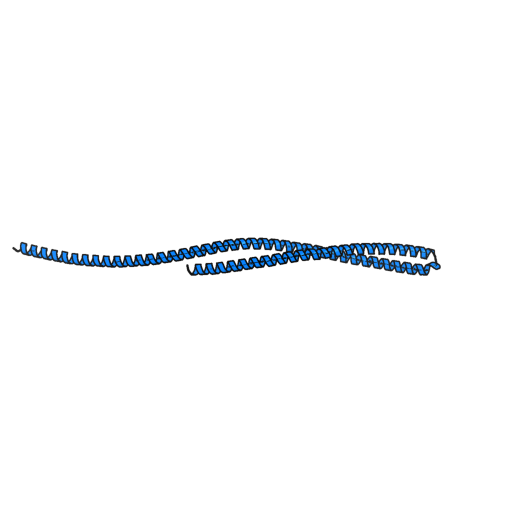5 -1.489 -24.663 1.00 95.62 119 GLU A N 1
ATOM 851 C CA . GLU A 1 119 ? 15.058 -1.334 -23.208 1.00 95.62 119 GLU A CA 1
ATOM 852 C C . GLU A 1 119 ? 14.302 -0.106 -22.680 1.00 95.62 119 GLU A C 1
ATOM 854 O O . GLU A 1 119 ? 13.757 -0.122 -21.575 1.00 95.62 119 GLU A O 1
ATOM 859 N N . THR A 1 120 ? 14.225 0.955 -23.487 1.00 94.38 120 THR A N 1
ATOM 860 C CA . THR A 1 120 ? 13.450 2.160 -23.174 1.00 94.38 120 THR A CA 1
ATOM 861 C C . THR A 1 120 ? 11.955 1.840 -23.130 1.00 94.38 120 THR A C 1
ATOM 863 O O . THR A 1 120 ? 11.305 2.171 -22.141 1.00 94.38 120 THR A O 1
ATOM 866 N N . ASP A 1 121 ? 11.428 1.127 -24.128 1.00 92.19 121 ASP A N 1
ATOM 867 C CA . ASP A 1 121 ? 10.026 0.688 -24.169 1.00 92.19 121 ASP A CA 1
ATOM 868 C C . ASP A 1 121 ? 9.694 -0.232 -22.984 1.00 92.19 121 ASP A C 1
ATOM 870 O O . ASP A 1 121 ? 8.730 0.007 -22.256 1.00 92.19 121 ASP A O 1
ATOM 874 N N . SER A 1 122 ? 10.556 -1.216 -22.701 1.00 95.25 122 SER A N 1
ATOM 875 C CA . SER A 1 122 ? 10.395 -2.092 -21.534 1.00 95.25 122 SER A CA 1
ATOM 876 C C . SER A 1 122 ? 10.406 -1.314 -20.215 1.00 95.25 122 SER A C 1
ATOM 878 O O . SER A 1 122 ? 9.706 -1.688 -19.271 1.00 95.25 122 SER A O 1
ATOM 880 N N . SER A 1 123 ? 11.196 -0.241 -20.127 1.00 95.25 123 SER A N 1
ATOM 881 C CA . SER A 1 123 ? 11.215 0.632 -18.952 1.00 95.25 123 SER A CA 1
ATOM 882 C C . SER A 1 123 ? 9.900 1.400 -18.812 1.00 95.25 123 SER A C 1
ATOM 884 O O . SER A 1 123 ? 9.375 1.494 -17.705 1.00 95.25 123 SER A O 1
ATOM 886 N N . VAL A 1 124 ? 9.334 1.913 -19.912 1.00 92.25 124 VAL A N 1
ATOM 887 C CA . VAL A 1 124 ? 8.023 2.589 -19.905 1.00 92.25 124 VAL A CA 1
ATOM 888 C C . VAL A 1 124 ? 6.922 1.647 -19.418 1.00 92.25 124 VAL A C 1
ATOM 890 O O . VAL A 1 124 ? 6.132 2.042 -18.559 1.00 92.25 124 VAL A O 1
ATOM 893 N N . ASP A 1 125 ? 6.893 0.403 -19.894 1.00 93.31 125 ASP A N 1
ATOM 894 C CA . ASP A 1 125 ? 5.893 -0.588 -19.476 1.00 93.31 125 ASP A CA 1
ATOM 895 C C . ASP A 1 125 ? 6.006 -0.939 -17.982 1.00 93.31 125 ASP A C 1
ATOM 897 O O . ASP A 1 125 ? 5.002 -1.000 -17.262 1.00 93.31 125 ASP A O 1
ATOM 901 N N . ALA A 1 126 ? 7.233 -1.097 -17.475 1.00 95.62 126 ALA A N 1
ATOM 902 C CA . ALA A 1 126 ? 7.471 -1.316 -16.050 1.00 95.62 126 ALA A CA 1
ATOM 903 C C . ALA A 1 126 ? 7.001 -0.119 -15.203 1.00 95.62 126 ALA A C 1
ATOM 905 O O . ALA A 1 126 ? 6.343 -0.296 -14.177 1.00 95.62 126 ALA A O 1
ATOM 906 N N . ILE A 1 127 ? 7.279 1.109 -15.654 1.00 94.12 127 ILE A N 1
ATOM 907 C CA . ILE A 1 127 ? 6.839 2.340 -14.984 1.00 94.12 127 ILE A CA 1
ATOM 908 C C . ILE A 1 127 ? 5.306 2.456 -14.997 1.00 94.12 127 ILE A C 1
ATOM 910 O O . ILE A 1 127 ? 4.712 2.859 -13.998 1.00 94.12 127 ILE A O 1
ATOM 914 N N . ARG A 1 128 ? 4.643 2.048 -16.085 1.00 91.81 128 ARG A N 1
ATOM 915 C CA . ARG A 1 128 ? 3.176 2.016 -16.173 1.00 91.81 128 ARG A CA 1
ATOM 916 C C . ARG A 1 128 ? 2.561 1.066 -15.148 1.00 91.81 128 ARG A C 1
ATOM 918 O O . ARG A 1 128 ? 1.613 1.440 -14.466 1.00 91.81 128 ARG A O 1
ATOM 925 N N . THR A 1 129 ? 3.155 -0.113 -14.982 1.00 95.75 129 THR A N 1
ATOM 926 C CA . THR A 1 129 ? 2.733 -1.092 -13.967 1.00 95.75 129 THR A CA 1
ATOM 927 C C . THR A 1 129 ? 2.865 -0.518 -12.548 1.00 95.75 129 THR A C 1
ATOM 929 O O . THR A 1 129 ? 2.002 -0.725 -11.693 1.00 95.75 129 THR A O 1
ATOM 932 N N . ILE A 1 130 ? 3.922 0.262 -12.290 1.00 94.88 130 ILE A N 1
ATOM 933 C CA . ILE A 1 130 ? 4.092 0.977 -11.016 1.00 94.88 130 ILE A CA 1
ATOM 934 C C . ILE A 1 130 ? 2.979 2.019 -10.827 1.00 94.88 130 ILE A C 1
ATOM 936 O O . ILE A 1 130 ? 2.408 2.092 -9.742 1.00 94.88 130 ILE A O 1
ATOM 940 N N . ALA A 1 131 ? 2.630 2.791 -11.862 1.00 92.25 131 ALA A N 1
ATOM 941 C CA . ALA A 1 131 ? 1.543 3.775 -11.795 1.00 92.25 131 ALA A CA 1
ATOM 942 C C . ALA A 1 131 ? 0.178 3.128 -11.480 1.00 92.25 131 ALA A C 1
ATOM 944 O O . ALA A 1 131 ? -0.592 3.645 -10.664 1.00 92.25 131 ALA A O 1
ATOM 945 N N . GLU A 1 132 ? -0.107 1.976 -12.089 1.00 94.44 132 GLU A N 1
ATOM 946 C CA . GLU A 1 132 ? -1.310 1.181 -11.809 1.00 94.44 132 GLU A CA 1
ATOM 947 C C . GLU A 1 132 ? -1.325 0.712 -10.350 1.00 94.44 132 GLU A C 1
ATOM 949 O O . GLU A 1 132 ? -2.298 0.950 -9.635 1.00 94.44 132 GLU A O 1
ATOM 954 N N . THR A 1 133 ? -0.200 0.179 -9.862 1.00 95.38 133 THR A N 1
ATOM 955 C CA . THR A 1 133 ? -0.045 -0.223 -8.454 1.00 95.38 133 THR A CA 1
ATOM 956 C C . THR A 1 133 ? -0.289 0.955 -7.503 1.00 95.38 133 THR A C 1
ATOM 958 O O . THR A 1 133 ? -0.976 0.808 -6.497 1.00 95.38 133 THR A O 1
ATOM 961 N N . MET A 1 134 ? 0.221 2.153 -7.814 1.00 93.50 134 MET A N 1
ATOM 962 C CA . MET A 1 134 ? -0.028 3.350 -6.995 1.00 93.50 134 MET A CA 1
ATOM 963 C C . MET A 1 134 ? -1.513 3.725 -6.959 1.00 93.50 134 MET A C 1
ATOM 965 O O . MET A 1 134 ? -2.019 4.135 -5.916 1.00 93.50 134 MET A O 1
ATOM 969 N N . THR A 1 135 ? -2.228 3.542 -8.070 1.00 92.94 135 THR A N 1
ATOM 970 C CA . THR A 1 135 ? -3.678 3.776 -8.137 1.00 92.94 135 THR A CA 1
ATOM 971 C C . THR A 1 135 ? -4.441 2.789 -7.250 1.00 92.94 135 THR A C 1
ATOM 973 O O . THR A 1 135 ? -5.331 3.195 -6.502 1.00 92.94 135 THR A O 1
ATOM 976 N N . GLU A 1 136 ? -4.060 1.511 -7.272 1.00 95.88 136 GLU A N 1
ATOM 977 C CA . GLU A 1 136 ? -4.632 0.491 -6.386 1.00 95.88 136 GLU A CA 1
ATOM 978 C C . GLU A 1 136 ? -4.376 0.811 -4.907 1.00 95.88 136 GLU A C 1
ATOM 980 O O . GLU A 1 136 ? -5.293 0.725 -4.087 1.00 95.88 136 GLU A O 1
ATOM 985 N N . VAL A 1 137 ? -3.159 1.248 -4.562 1.00 95.12 137 VAL A N 1
ATOM 986 C CA . VAL A 1 137 ? -2.812 1.644 -3.188 1.00 95.12 137 VAL A CA 1
ATOM 987 C C . VAL A 1 137 ? -3.637 2.850 -2.736 1.00 95.12 137 VAL A C 1
ATOM 989 O O . VAL A 1 137 ? -4.108 2.859 -1.596 1.00 95.12 137 VAL A O 1
ATOM 992 N N . THR A 1 138 ? -3.869 3.843 -3.600 1.00 92.94 138 THR A N 1
ATOM 993 C CA . THR A 1 138 ? -4.759 4.975 -3.287 1.00 92.94 138 THR A CA 1
ATOM 994 C C . THR A 1 138 ? -6.170 4.491 -2.965 1.00 92.94 138 THR A C 1
ATOM 996 O O . THR A 1 138 ? -6.701 4.844 -1.913 1.00 92.94 138 THR A O 1
ATOM 999 N N . GLY A 1 139 ? -6.747 3.627 -3.805 1.00 94.12 139 GLY A N 1
ATOM 1000 C CA . GLY A 1 139 ? -8.084 3.075 -3.570 1.00 94.12 139 GLY A CA 1
ATOM 1001 C C . GLY A 1 139 ? -8.176 2.262 -2.273 1.00 94.12 139 GLY A C 1
ATOM 1002 O O . GLY A 1 139 ? -9.122 2.420 -1.501 1.00 94.12 139 GLY A O 1
ATOM 1003 N N . ALA A 1 140 ? -7.163 1.443 -1.976 1.00 94.81 140 ALA A N 1
ATOM 1004 C CA . ALA A 1 140 ? -7.088 0.712 -0.712 1.00 94.81 140 ALA A CA 1
ATOM 1005 C C . ALA A 1 140 ? -6.990 1.662 0.493 1.00 94.81 140 ALA A C 1
ATOM 1007 O O . ALA A 1 140 ? -7.664 1.458 1.500 1.00 94.81 140 ALA A O 1
ATOM 1008 N N . THR A 1 141 ? -6.197 2.728 0.383 1.00 94.12 141 THR A N 1
ATOM 1009 C CA . THR A 1 141 ? -6.028 3.739 1.438 1.00 94.12 141 THR A CA 1
ATOM 1010 C C . THR A 1 141 ? -7.342 4.470 1.725 1.00 94.12 141 THR A C 1
ATOM 1012 O O . THR A 1 141 ? -7.669 4.702 2.887 1.00 94.12 141 THR A O 1
ATOM 1015 N N . GLU A 1 142 ? -8.131 4.782 0.695 1.00 94.50 142 GLU A N 1
ATOM 1016 C CA . GLU A 1 142 ? -9.463 5.385 0.840 1.00 94.50 142 GLU A CA 1
ATOM 1017 C C . GLU A 1 142 ? -10.462 4.436 1.513 1.00 94.50 142 GLU A C 1
ATOM 1019 O O . GLU A 1 142 ? -11.191 4.849 2.416 1.00 94.50 142 GLU A O 1
ATOM 1024 N N . ALA A 1 143 ? -10.458 3.154 1.140 1.00 96.00 143 ALA A N 1
ATOM 1025 C CA . ALA A 1 143 ? -11.303 2.150 1.783 1.00 96.00 143 ALA A CA 1
ATOM 1026 C C . ALA A 1 143 ? -10.951 1.964 3.269 1.00 96.00 143 ALA A C 1
ATOM 1028 O O . ALA A 1 143 ? -11.843 1.879 4.114 1.00 96.00 143 ALA A O 1
ATOM 1029 N N . ILE A 1 144 ? -9.656 1.944 3.605 1.00 94.62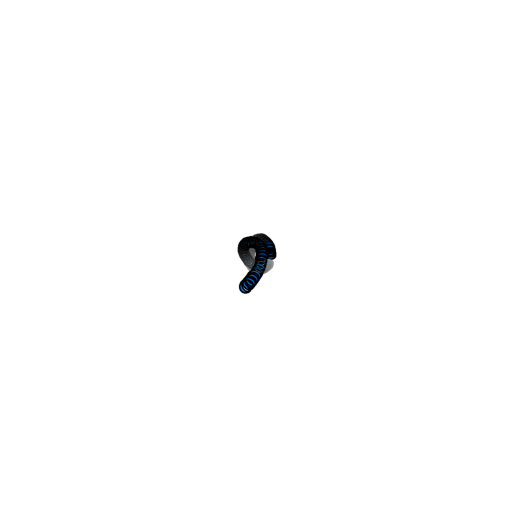 144 ILE A N 1
ATOM 1030 C CA . ILE A 1 144 ? -9.205 1.865 5.000 1.00 94.62 144 ILE A CA 1
ATOM 1031 C C . ILE A 1 144 ? -9.604 3.141 5.755 1.00 94.62 144 ILE A C 1
ATOM 1033 O O . ILE A 1 144 ? -10.074 3.039 6.884 1.00 94.62 144 ILE A O 1
ATOM 1037 N N . ALA A 1 145 ? -9.477 4.328 5.151 1.00 94.12 145 ALA A N 1
ATOM 1038 C CA . ALA A 1 145 ? -9.896 5.581 5.782 1.00 94.12 145 ALA A CA 1
ATOM 1039 C C . ALA A 1 145 ? -11.384 5.555 6.171 1.00 94.12 145 ALA A C 1
ATOM 1041 O O . ALA A 1 145 ? -11.722 5.868 7.311 1.00 94.12 145 ALA A O 1
ATOM 1042 N N . ALA A 1 146 ? -12.253 5.100 5.264 1.00 96.06 146 ALA A N 1
ATOM 1043 C CA . ALA A 1 146 ? -13.681 4.946 5.541 1.00 96.06 146 ALA A CA 1
ATOM 1044 C C . ALA A 1 146 ? -13.949 3.949 6.685 1.00 96.06 146 ALA A C 1
ATOM 1046 O O . ALA A 1 146 ? -14.742 4.229 7.583 1.00 96.06 146 ALA A O 1
ATOM 1047 N N . ALA A 1 147 ? -13.248 2.810 6.701 1.00 96.25 147 ALA A N 1
ATOM 1048 C CA . ALA A 1 147 ? -13.370 1.825 7.778 1.00 96.25 147 ALA A CA 1
ATOM 1049 C C . ALA A 1 147 ? -12.901 2.376 9.139 1.00 96.25 147 ALA A C 1
ATOM 1051 O O . ALA A 1 147 ? -13.487 2.066 10.175 1.00 96.25 147 ALA A O 1
ATOM 1052 N N . VAL A 1 148 ? -11.859 3.210 9.150 1.00 96.44 148 VAL A N 1
ATOM 1053 C CA . VAL A 1 148 ? -11.344 3.870 10.360 1.00 96.44 148 VAL A CA 1
ATOM 1054 C C . VAL A 1 148 ? -12.338 4.901 10.899 1.00 96.44 148 VAL A C 1
ATOM 1056 O O . VAL A 1 148 ? -12.532 4.976 12.113 1.00 96.44 148 VAL A O 1
ATOM 1059 N N . GLU A 1 149 ? -13.015 5.655 10.029 1.00 94.25 149 GLU A N 1
ATOM 1060 C CA . GLU A 1 149 ? -14.103 6.558 10.434 1.00 94.25 149 GLU A CA 1
ATOM 1061 C C . GLU A 1 149 ? -15.270 5.789 11.078 1.00 94.25 149 GLU A C 1
ATOM 1063 O O . GLU A 1 149 ? -15.745 6.167 12.153 1.00 94.25 149 GLU A O 1
ATOM 1068 N N . GLU A 1 150 ? -15.685 4.664 10.487 1.00 96.56 150 GLU A N 1
ATOM 1069 C CA . GLU A 1 150 ? -16.732 3.795 11.043 1.00 96.56 150 GLU A CA 1
ATOM 1070 C C . GLU A 1 150 ? -16.325 3.183 12.396 1.00 96.56 150 GLU A C 1
ATOM 1072 O O . GLU A 1 150 ? -17.113 3.164 13.351 1.00 96.56 150 GLU A O 1
ATOM 1077 N N . GLN A 1 151 ? -15.074 2.730 12.519 1.00 94.50 151 GLN A N 1
ATOM 1078 C CA . GLN A 1 151 ? -14.528 2.233 13.783 1.00 94.50 151 GLN A CA 1
ATOM 1079 C C . GLN A 1 151 ? -14.484 3.321 14.857 1.00 94.50 151 GLN A C 1
ATOM 1081 O O . GLN A 1 151 ? -14.776 3.036 16.022 1.00 94.50 151 GLN A O 1
ATOM 1086 N N . SER A 1 152 ? -14.150 4.561 14.488 1.00 95.12 152 SER A N 1
ATOM 1087 C CA . SER A 1 152 ? -14.148 5.703 15.406 1.00 95.12 152 SER A CA 1
ATOM 1088 C C . SER A 1 152 ? -15.545 5.957 15.973 1.00 95.12 152 SER A C 1
ATOM 1090 O O . SER A 1 152 ? -15.715 6.026 17.194 1.00 95.12 152 SER A O 1
ATOM 1092 N N . ALA A 1 153 ? -16.561 5.993 15.103 1.00 95.25 153 ALA A N 1
ATOM 1093 C CA . ALA A 1 153 ? -17.956 6.154 15.506 1.00 95.25 153 ALA A CA 1
ATOM 1094 C C . ALA A 1 153 ? -18.427 5.011 16.422 1.00 95.25 153 ALA A C 1
ATOM 1096 O O . ALA A 1 153 ? -18.982 5.263 17.493 1.00 95.25 153 ALA A O 1
ATOM 1097 N N . SER A 1 154 ? -18.127 3.762 16.053 1.00 95.88 154 SER A N 1
ATOM 1098 C CA . SER A 1 154 ? -18.482 2.578 16.847 1.00 95.88 154 SER A CA 1
ATOM 1099 C C . SER A 1 154 ? -17.812 2.587 18.225 1.00 95.88 154 SER A C 1
ATOM 1101 O O . SER A 1 154 ? -18.439 2.283 19.237 1.00 95.88 154 SER A O 1
ATOM 1103 N N . THR A 1 155 ? -16.540 2.982 18.295 1.00 94.19 155 THR A N 1
ATOM 1104 C CA . THR A 1 155 ? -15.786 3.063 19.557 1.00 94.19 155 THR A CA 1
ATOM 1105 C C . THR A 1 155 ? -16.361 4.138 20.478 1.00 94.19 155 THR A C 1
ATOM 1107 O O . THR A 1 155 ? -16.495 3.908 21.682 1.00 94.19 155 THR A O 1
ATOM 1110 N N . ALA A 1 156 ? -16.763 5.285 19.922 1.00 92.62 156 ALA A N 1
ATOM 1111 C CA . ALA A 1 156 ? -17.429 6.347 20.672 1.00 92.62 156 ALA A CA 1
ATOM 1112 C C . ALA A 1 156 ? -18.791 5.896 21.232 1.00 92.62 156 ALA A C 1
ATOM 1114 O O . ALA A 1 156 ? -19.130 6.211 22.376 1.00 92.62 156 ALA A O 1
ATOM 1115 N N . GLU A 1 157 ? -19.556 5.117 20.464 1.00 95.62 157 GLU A N 1
ATOM 1116 C CA . GLU A 1 157 ? -20.820 4.538 20.927 1.00 95.62 157 GLU A CA 1
ATOM 1117 C C . GLU A 1 157 ? -20.603 3.526 22.063 1.00 95.62 157 GLU A C 1
ATOM 1119 O O . GLU A 1 157 ? -21.292 3.582 23.085 1.00 95.62 157 GLU A O 1
ATOM 1124 N N . ILE A 1 158 ? -19.599 2.649 21.942 1.00 93.69 158 ILE A N 1
ATOM 1125 C CA . ILE A 1 158 ? -19.231 1.706 23.009 1.00 93.69 158 ILE A CA 1
ATOM 1126 C C . ILE A 1 158 ? -18.854 2.468 24.282 1.00 93.69 158 ILE A C 1
ATOM 1128 O O . ILE A 1 158 ? -19.346 2.123 25.357 1.00 93.69 158 ILE A O 1
ATOM 1132 N N . ALA A 1 159 ? -18.036 3.519 24.180 1.00 92.06 159 ALA A N 1
ATOM 1133 C CA . ALA A 1 159 ? -17.647 4.329 25.332 1.00 92.06 159 ALA A CA 1
ATOM 1134 C C . ALA A 1 159 ? -18.872 4.942 26.041 1.00 92.06 159 ALA A C 1
ATOM 1136 O O . ALA A 1 159 ? -18.977 4.878 27.268 1.00 92.06 159 ALA A O 1
ATOM 1137 N N . ASN A 1 160 ? -19.845 5.456 25.280 1.00 93.19 160 ASN A N 1
ATOM 1138 C CA . ASN A 1 160 ? -21.100 5.976 25.829 1.00 93.19 160 ASN A CA 1
ATOM 1139 C C . ASN A 1 160 ? -21.923 4.876 26.529 1.00 93.19 160 ASN A C 1
ATOM 1141 O O . ASN A 1 160 ? -22.344 5.040 27.675 1.00 93.19 160 ASN A O 1
ATOM 1145 N N . ASN A 1 161 ? -22.084 3.715 25.891 1.00 94.44 161 ASN A N 1
ATOM 1146 C CA . ASN A 1 161 ? -22.813 2.580 26.464 1.00 94.44 161 ASN A CA 1
ATOM 1147 C C . ASN A 1 161 ? -22.163 2.067 27.759 1.00 94.44 161 ASN A C 1
ATOM 1149 O O . ASN A 1 161 ? -22.855 1.745 28.728 1.00 94.44 161 ASN A O 1
ATOM 1153 N N . VAL A 1 162 ? -20.829 2.037 27.816 1.00 93.81 162 VAL A N 1
ATOM 1154 C CA . VAL A 1 162 ? -20.072 1.672 29.021 1.00 93.81 162 VAL A CA 1
ATOM 1155 C C . VAL A 1 162 ? -20.303 2.689 30.137 1.00 93.81 162 VAL A C 1
ATOM 1157 O O . VAL A 1 162 ? -20.517 2.284 31.281 1.00 93.81 162 VAL A O 1
ATOM 1160 N N . GLN A 1 163 ? -20.320 3.987 29.824 1.00 91.25 163 GLN A N 1
ATOM 1161 C CA . GLN A 1 163 ? -20.607 5.040 30.799 1.00 91.25 163 GLN A CA 1
ATOM 1162 C C . GLN A 1 163 ? -22.028 4.915 31.370 1.00 91.25 163 GLN A C 1
ATOM 1164 O O . GLN A 1 163 ? -22.215 5.003 32.584 1.00 91.25 163 GLN A O 1
ATOM 1169 N N . GLN A 1 164 ? -23.027 4.653 30.524 1.00 94.25 164 GLN A N 1
ATOM 1170 C CA . GLN A 1 164 ? -24.407 4.432 30.970 1.00 94.25 164 GLN A CA 1
ATOM 1171 C C . GLN A 1 164 ? -24.527 3.184 31.850 1.00 94.25 164 GLN A C 1
ATOM 1173 O O . GLN A 1 164 ? -25.149 3.232 32.911 1.00 94.25 164 GLN A O 1
ATOM 1178 N N . ALA A 1 165 ? -23.872 2.084 31.468 1.00 94.69 165 ALA A N 1
ATOM 1179 C CA . ALA A 1 165 ? -23.820 0.876 32.287 1.00 94.69 165 ALA A CA 1
ATOM 1180 C C . ALA A 1 165 ? -23.132 1.121 33.644 1.00 94.69 165 ALA A C 1
ATOM 1182 O O . ALA A 1 165 ? -23.546 0.549 34.652 1.00 94.69 165 ALA A O 1
ATOM 1183 N N . ALA A 1 166 ? -22.112 1.989 33.692 1.00 92.56 166 ALA A N 1
ATOM 1184 C CA . ALA A 1 166 ? -21.466 2.420 34.934 1.00 92.56 166 ALA A CA 1
ATOM 1185 C C . ALA A 1 166 ? -22.464 3.086 35.887 1.00 92.56 166 ALA A C 1
ATOM 1187 O O . ALA A 1 166 ? -22.548 2.712 37.057 1.00 92.56 166 ALA A O 1
ATOM 1188 N N . ILE A 1 167 ? -23.226 4.051 35.361 1.00 94.31 167 ILE A N 1
ATOM 1189 C CA . ILE A 1 167 ? -24.235 4.808 36.107 1.00 94.31 167 ILE A CA 1
ATOM 1190 C C . ILE A 1 167 ? -25.320 3.857 36.616 1.00 94.31 167 ILE A C 1
ATOM 1192 O O . ILE A 1 167 ? -25.567 3.811 37.818 1.00 94.31 167 ILE A O 1
ATOM 1196 N N . GLY A 1 168 ? -25.881 3.021 35.737 1.00 95.94 168 GLY A N 1
ATOM 1197 C CA . GLY A 1 168 ? -26.907 2.048 36.115 1.00 95.94 168 GLY A CA 1
ATOM 1198 C C . GLY A 1 168 ? -26.420 1.040 37.162 1.00 95.94 168 GLY A C 1
ATOM 1199 O O . GLY A 1 168 ? -27.144 0.722 38.103 1.00 95.94 168 GLY A O 1
ATOM 1200 N N . SER A 1 169 ? -25.167 0.579 37.074 1.00 95.00 169 SER A N 1
ATOM 1201 C CA . SER A 1 169 ? -24.577 -0.281 38.110 1.00 95.00 169 SER A CA 1
ATOM 1202 C C . SER A 1 169 ? -24.445 0.436 39.459 1.00 95.00 169 SER A C 1
ATOM 1204 O O . SER A 1 169 ? -24.595 -0.207 40.500 1.00 95.00 169 SER A O 1
ATOM 1206 N N . GLY A 1 170 ? -24.163 1.743 39.457 1.00 94.69 170 GLY A N 1
ATOM 1207 C CA . GLY A 1 170 ? -24.126 2.571 40.663 1.00 94.69 170 GLY A CA 1
ATOM 1208 C C . GLY A 1 170 ? -25.505 2.728 41.305 1.00 94.69 170 GLY A C 1
ATOM 1209 O O . GLY A 1 170 ? -25.646 2.521 42.510 1.00 94.69 170 GLY A O 1
ATOM 1210 N N . GLU A 1 171 ? -26.534 3.000 40.500 1.00 97.19 171 GLU A N 1
ATOM 1211 C CA . GLU A 1 171 ? -27.928 3.080 40.960 1.00 97.19 171 GLU A CA 1
ATOM 1212 C C . GLU A 1 171 ? -28.410 1.750 41.553 1.00 97.19 171 GLU A C 1
ATOM 1214 O O . GLU A 1 171 ? -29.008 1.726 42.629 1.00 97.19 171 GLU A O 1
ATOM 1219 N N . VAL A 1 172 ? -28.097 0.622 40.904 1.00 97.38 172 VAL A N 1
ATOM 1220 C CA . VAL A 1 172 ? -28.403 -0.714 41.438 1.00 97.38 172 VAL A CA 1
ATOM 1221 C C . VAL A 1 172 ? -27.716 -0.929 42.784 1.00 97.38 172 VAL A C 1
ATOM 1223 O O . VAL A 1 172 ? -28.366 -1.379 43.725 1.00 97.38 172 VAL A O 1
ATOM 1226 N N . SER A 1 173 ? -26.435 -0.574 42.911 1.00 96.56 173 SER A N 1
ATOM 1227 C CA . SER A 1 173 ? -25.719 -0.685 44.186 1.00 96.56 173 SER A CA 1
ATOM 1228 C C . SER A 1 173 ? -26.393 0.134 45.291 1.00 96.56 173 SER A C 1
ATOM 1230 O O . SER A 1 173 ? -26.536 -0.355 46.409 1.00 96.56 173 SER A O 1
ATOM 1232 N N . GLN A 1 174 ? -26.842 1.354 44.985 1.00 97.50 174 GLN A N 1
ATOM 1233 C CA . GLN A 1 174 ? -27.539 2.212 45.944 1.00 97.50 174 GLN A CA 1
ATOM 1234 C C . GLN A 1 174 ? -28.907 1.640 46.344 1.00 97.50 174 GLN A C 1
ATOM 1236 O O . GLN A 1 174 ? -29.251 1.624 47.526 1.00 97.50 174 GLN A O 1
ATOM 1241 N N . ASN A 1 175 ? -29.662 1.111 45.380 1.00 97.62 175 ASN A N 1
ATOM 1242 C CA . ASN A 1 175 ? -30.939 0.452 45.643 1.00 97.62 175 ASN A CA 1
ATOM 1243 C C . ASN A 1 175 ? -30.765 -0.787 46.531 1.00 97.62 175 ASN A C 1
ATOM 1245 O O . ASN A 1 175 ? -31.579 -1.018 47.422 1.00 97.62 175 ASN A O 1
ATOM 1249 N N . ILE A 1 176 ? -29.689 -1.559 46.341 1.00 97.69 176 ILE A N 1
ATOM 1250 C CA . ILE A 1 176 ? -29.373 -2.718 47.186 1.00 97.69 176 ILE A CA 1
ATOM 1251 C C . ILE A 1 176 ? -29.050 -2.302 48.625 1.00 97.69 176 ILE A C 1
ATOM 1253 O O . ILE A 1 176 ? -29.510 -2.974 49.547 1.00 97.69 176 ILE A O 1
ATOM 1257 N N . CYS A 1 177 ? -28.343 -1.186 48.841 1.00 97.75 177 CYS A N 1
ATOM 1258 C CA . CYS A 1 177 ? -28.169 -0.634 50.190 1.00 97.75 177 CYS A CA 1
ATOM 1259 C C . CYS A 1 177 ? -29.525 -0.320 50.840 1.00 97.75 177 CYS A C 1
ATOM 1261 O O . CYS A 1 177 ? -29.783 -0.770 51.950 1.00 97.75 177 CYS A O 1
ATOM 1263 N N . GLY A 1 178 ? -30.431 0.349 50.119 1.00 97.88 178 GLY A N 1
ATOM 1264 C CA . GLY A 1 178 ? -31.773 0.646 50.635 1.00 97.88 178 GLY A CA 1
ATOM 1265 C C . GLY A 1 178 ? -32.617 -0.603 50.930 1.00 97.88 178 GLY A C 1
ATOM 1266 O O . GLY A 1 178 ? -33.346 -0.637 51.920 1.00 97.88 178 GLY A O 1
ATOM 1267 N N . VAL A 1 179 ? -32.508 -1.654 50.108 1.00 98.19 179 VAL A N 1
ATOM 1268 C CA . VAL A 1 179 ? -33.155 -2.953 50.369 1.00 98.19 179 VAL A CA 1
ATOM 1269 C C . VAL A 1 179 ? -32.581 -3.612 51.625 1.00 98.19 179 VAL A C 1
ATOM 1271 O O . VAL A 1 179 ? -33.348 -4.163 52.414 1.00 98.19 179 VAL A O 1
ATOM 1274 N N . SER A 1 180 ? -31.262 -3.535 51.829 1.00 97.62 180 SER A N 1
ATOM 1275 C CA . SER A 1 180 ? -30.605 -4.038 53.041 1.00 97.62 180 SER A CA 1
ATOM 1276 C C . SER A 1 180 ? -31.126 -3.321 54.289 1.00 97.62 180 SER A C 1
ATOM 1278 O O . SER A 1 180 ? -31.565 -3.981 55.226 1.00 97.62 180 SER A O 1
ATOM 1280 N N . ASP A 1 181 ? -31.180 -1.987 54.266 1.00 97.75 181 ASP A N 1
ATOM 1281 C CA . ASP A 1 181 ? -31.683 -1.183 55.387 1.00 97.75 181 ASP A CA 1
ATOM 1282 C C . ASP A 1 181 ? -33.154 -1.513 55.713 1.00 97.75 181 ASP A C 1
ATOM 1284 O O . ASP A 1 181 ? -33.547 -1.644 56.875 1.00 97.75 181 ASP A O 1
ATOM 1288 N N . ALA A 1 182 ? -33.990 -1.692 54.683 1.00 97.94 182 ALA A N 1
ATOM 1289 C CA . ALA A 1 182 ? -35.392 -2.072 54.854 1.00 97.94 182 ALA A CA 1
ATOM 1290 C C . ALA A 1 182 ? -35.557 -3.489 55.437 1.00 97.94 182 ALA A C 1
ATOM 1292 O O . ALA A 1 182 ? -36.479 -3.733 56.228 1.00 97.94 182 ALA A O 1
ATOM 1293 N N . ALA A 1 183 ? -34.676 -4.423 55.067 1.00 97.94 183 ALA A N 1
ATOM 1294 C CA . ALA A 1 183 ? -34.651 -5.769 55.631 1.00 97.94 183 ALA A CA 1
ATOM 1295 C C . ALA A 1 183 ? -34.269 -5.744 57.122 1.00 97.94 183 ALA A C 1
ATOM 1297 O O . ALA A 1 183 ? -34.969 -6.358 57.930 1.00 97.94 183 ALA A O 1
ATOM 1298 N N . ASP A 1 184 ? -33.254 -4.962 57.503 1.00 98.06 184 ASP A N 1
ATOM 1299 C CA . ASP A 1 184 ? -32.831 -4.785 58.902 1.00 98.06 184 ASP A CA 1
ATOM 1300 C C . ASP A 1 184 ? -33.942 -4.166 59.767 1.00 98.06 184 ASP A C 1
ATOM 1302 O O . ASP A 1 184 ? -34.224 -4.614 60.888 1.00 98.06 184 ASP A O 1
ATOM 1306 N N . GLN A 1 185 ? -34.649 -3.170 59.224 1.00 97.94 185 GLN A N 1
ATOM 1307 C CA . GLN A 1 185 ? -35.797 -2.563 59.893 1.00 97.94 185 GLN A CA 1
ATOM 1308 C C . GLN A 1 185 ? -36.945 -3.568 60.077 1.00 97.94 185 GLN A C 1
ATOM 1310 O O . GLN A 1 185 ? -37.563 -3.619 61.144 1.00 97.94 185 GLN A O 1
ATOM 1315 N N . THR A 1 186 ? -37.213 -4.395 59.062 1.00 98.00 186 THR A N 1
ATOM 1316 C CA . THR A 1 186 ? -38.239 -5.448 59.120 1.00 98.00 186 THR A CA 1
ATOM 1317 C C . THR A 1 186 ? -37.896 -6.495 60.175 1.00 98.00 186 THR A C 1
ATOM 1319 O O . THR A 1 186 ? -38.773 -6.895 60.942 1.00 98.00 186 THR A O 1
ATOM 1322 N N . GLN A 1 187 ? -36.627 -6.902 60.263 1.00 98.19 187 GLN A N 1
ATOM 1323 C CA . GLN A 1 187 ? -36.156 -7.835 61.284 1.00 98.19 187 GLN A CA 1
ATOM 1324 C C . GLN A 1 187 ? -36.357 -7.270 62.695 1.00 98.19 187 GLN A C 1
ATOM 1326 O O . GLN A 1 187 ? -36.933 -7.939 63.550 1.00 98.19 187 GLN A O 1
ATOM 1331 N N . THR A 1 188 ? -36.007 -6.000 62.906 1.00 98.06 188 THR A N 1
ATOM 1332 C CA . THR A 1 188 ? -36.232 -5.311 64.186 1.00 98.06 188 THR A CA 1
ATOM 1333 C C . THR A 1 188 ? -37.718 -5.280 64.569 1.00 98.06 188 THR A C 1
ATOM 1335 O O . THR A 1 188 ? -38.083 -5.536 65.718 1.00 98.06 188 THR A O 1
ATOM 1338 N N . SER A 1 189 ? -38.606 -4.990 63.613 1.00 98.12 189 SER A N 1
ATOM 1339 C CA . SER A 1 189 ? -40.054 -5.011 63.852 1.00 98.12 189 SER A CA 1
ATOM 1340 C C . SER A 1 189 ? -40.584 -6.419 64.138 1.00 98.12 189 SER A C 1
ATOM 1342 O O . SER A 1 189 ? -41.437 -6.581 65.012 1.00 98.12 189 SER A O 1
ATOM 1344 N N . ALA A 1 190 ? -40.073 -7.446 63.456 1.00 98.06 190 ALA A N 1
ATOM 1345 C CA . ALA A 1 190 ? -40.431 -8.837 63.724 1.00 98.06 190 ALA A CA 1
ATOM 1346 C C . ALA A 1 190 ? -40.028 -9.264 65.148 1.00 98.06 190 ALA A C 1
ATOM 1348 O O . ALA A 1 190 ? -40.836 -9.885 65.843 1.00 98.06 190 ALA A O 1
ATOM 1349 N N . ASP A 1 191 ? -38.847 -8.856 65.622 1.00 98.12 191 ASP A N 1
ATOM 1350 C CA . ASP A 1 191 ? -38.393 -9.105 66.996 1.00 98.12 191 ASP A CA 1
ATOM 1351 C C . ASP A 1 191 ? -39.300 -8.424 68.034 1.00 98.12 191 ASP A C 1
ATOM 1353 O O . ASP A 1 191 ? -39.654 -9.017 69.057 1.00 98.12 191 ASP A O 1
ATOM 1357 N N . GLN A 1 192 ? -39.753 -7.193 67.770 1.00 97.62 192 GLN A N 1
ATOM 1358 C CA . GLN A 1 192 ? -40.716 -6.498 68.635 1.00 97.62 192 GLN A CA 1
ATOM 1359 C C . GLN A 1 192 ? -42.072 -7.214 68.703 1.00 97.62 192 GLN A C 1
ATOM 1361 O O . GLN A 1 192 ? -42.654 -7.346 69.787 1.00 97.62 192 GLN A O 1
ATOM 1366 N N . VAL A 1 193 ? -42.575 -7.694 67.562 1.00 98.19 193 VAL A N 1
ATOM 1367 C CA . VAL A 1 193 ? -43.817 -8.478 67.497 1.00 98.19 193 VAL A CA 1
ATOM 1368 C C . VAL A 1 193 ? -43.659 -9.793 68.257 1.00 98.19 193 VAL A C 1
ATOM 1370 O O . VAL A 1 193 ? -44.541 -10.146 69.043 1.00 98.19 193 VAL A O 1
ATOM 1373 N N . LEU A 1 194 ? -42.531 -10.490 68.087 1.00 97.88 194 LEU A N 1
ATOM 1374 C CA . LEU A 1 194 ? -42.227 -11.726 68.806 1.00 97.88 194 LEU A CA 1
ATOM 1375 C C . LEU A 1 194 ? -42.219 -11.503 70.323 1.00 97.88 194 LEU A C 1
ATOM 1377 O O . LEU A 1 194 ? -42.878 -12.245 71.052 1.00 97.88 194 LEU A O 1
ATOM 1381 N N . ASN A 1 195 ? -41.539 -10.456 70.795 1.00 97.81 195 ASN A N 1
ATOM 1382 C CA . ASN A 1 195 ? -41.508 -10.095 72.213 1.00 97.81 195 ASN A CA 1
ATOM 1383 C C . ASN A 1 195 ? -42.916 -9.792 72.753 1.00 97.81 195 ASN A C 1
ATOM 1385 O O . ASN A 1 195 ? -43.317 -10.321 73.790 1.00 97.81 195 ASN A O 1
ATOM 1389 N N . SER A 1 196 ? -43.712 -9.021 72.008 1.00 97.88 196 SER A N 1
ATOM 1390 C CA . SER A 1 196 ? -45.095 -8.693 72.388 1.00 97.88 196 SER A CA 1
ATOM 1391 C C . SER A 1 196 ? -45.987 -9.939 72.462 1.00 97.88 196 SER A C 1
ATOM 1393 O O . SER A 1 196 ? -46.781 -10.089 73.392 1.00 97.88 196 SER A O 1
ATOM 1395 N N . ALA A 1 197 ? -45.839 -10.870 71.516 1.00 97.69 197 ALA A N 1
ATOM 1396 C CA . ALA A 1 197 ? -46.563 -12.139 71.514 1.00 97.69 197 ALA A CA 1
ATOM 1397 C C . ALA A 1 197 ? -46.165 -13.034 72.702 1.00 97.69 197 ALA A C 1
ATOM 1399 O O . ALA A 1 197 ? -47.029 -13.667 73.316 1.00 97.69 197 ALA A O 1
ATOM 1400 N N . GLN A 1 198 ? -44.877 -13.059 73.068 1.00 97.50 198 GLN A N 1
ATOM 1401 C CA . GLN A 1 198 ? -44.398 -13.763 74.261 1.00 97.50 198 GLN A CA 1
ATOM 1402 C C . GLN A 1 198 ? -44.997 -13.176 75.543 1.00 97.50 198 GLN A C 1
ATOM 1404 O O . GLN A 1 198 ? -45.440 -13.929 76.411 1.00 97.50 198 GLN A O 1
ATOM 1409 N N . ASP A 1 199 ? -45.063 -11.851 75.661 1.00 97.31 199 ASP A N 1
ATOM 1410 C CA . ASP A 1 199 ? -45.655 -11.194 76.827 1.00 97.31 199 ASP A CA 1
ATOM 1411 C C . ASP A 1 199 ? -47.168 -11.413 76.910 1.00 97.31 199 ASP A C 1
ATOM 1413 O O . ASP A 1 199 ? -47.686 -11.750 77.979 1.00 97.31 199 ASP A O 1
ATOM 1417 N N . MET A 1 200 ? -47.877 -11.347 75.780 1.00 97.12 200 MET A N 1
ATOM 1418 C CA . MET A 1 200 ? -49.300 -11.685 75.714 1.00 97.12 200 MET A CA 1
ATOM 1419 C C . MET A 1 200 ? -49.561 -13.141 76.129 1.00 97.12 200 MET A C 1
ATOM 1421 O O . MET A 1 200 ? -50.498 -13.407 76.882 1.00 97.12 200 MET A O 1
ATOM 1425 N N . SER A 1 201 ? -48.705 -14.081 75.714 1.00 97.50 201 SER A N 1
ATOM 1426 C CA . SER A 1 201 ? -48.778 -15.487 76.136 1.00 97.50 201 SER A CA 1
ATOM 1427 C C . SER A 1 201 ? -48.595 -15.647 77.652 1.00 97.50 201 SER A C 1
ATOM 1429 O O . SER A 1 201 ? -49.367 -16.358 78.304 1.00 97.50 201 SER A O 1
ATOM 1431 N N . LYS A 1 202 ? -47.635 -14.930 78.258 1.00 96.81 202 LYS A N 1
ATOM 1432 C CA . LYS A 1 202 ? -47.450 -14.912 79.722 1.00 96.81 202 LYS A CA 1
ATOM 1433 C C . LYS A 1 202 ? -48.692 -14.377 80.443 1.00 96.81 202 LYS A C 1
ATOM 1435 O O . LYS A 1 202 ? -49.130 -14.983 81.421 1.00 96.81 202 LYS A O 1
ATOM 1440 N N . ILE A 1 203 ? -49.275 -13.275 79.962 1.00 96.56 203 ILE A N 1
ATOM 1441 C CA . ILE A 1 203 ? -50.493 -12.680 80.540 1.00 96.56 203 ILE A CA 1
ATOM 1442 C C . ILE A 1 203 ? -51.673 -13.650 80.431 1.00 96.56 203 ILE A C 1
ATOM 1444 O O . ILE A 1 203 ? -52.362 -13.876 81.423 1.00 96.56 203 ILE A O 1
ATOM 1448 N N . ALA A 1 204 ? -51.880 -14.263 79.264 1.00 96.75 204 ALA A N 1
ATOM 1449 C CA . ALA A 1 204 ? -52.952 -15.231 79.047 1.00 96.75 204 ALA A CA 1
ATOM 1450 C C . ALA A 1 204 ? -52.830 -16.448 79.980 1.00 96.75 204 ALA A C 1
ATOM 1452 O O . ALA A 1 204 ? -53.822 -16.870 80.573 1.00 96.75 204 ALA A O 1
ATOM 1453 N N . ASN A 1 205 ? -51.616 -16.979 80.172 1.00 96.56 205 ASN A N 1
ATOM 1454 C CA . ASN A 1 205 ? -51.373 -18.076 81.114 1.00 96.56 205 ASN A CA 1
ATOM 1455 C C . ASN A 1 205 ? -51.622 -17.660 82.571 1.00 96.56 205 ASN A C 1
ATOM 1457 O O . ASN A 1 205 ? -52.199 -18.429 83.336 1.00 96.56 205 ASN A O 1
ATOM 1461 N N . ARG A 1 206 ? -51.245 -16.434 82.954 1.00 96.38 206 ARG A N 1
ATOM 1462 C CA . ARG A 1 206 ? -51.520 -15.897 84.294 1.00 96.38 206 ARG A CA 1
ATOM 1463 C C . ARG A 1 206 ? -53.017 -15.702 84.540 1.00 96.38 206 ARG A C 1
ATOM 1465 O O . ARG A 1 206 ? -53.495 -16.068 85.606 1.00 96.38 206 ARG A O 1
ATOM 1472 N N . LEU A 1 207 ? -53.753 -15.163 83.567 1.00 95.69 207 LEU A N 1
ATOM 1473 C CA . LEU A 1 207 ? -55.211 -15.036 83.642 1.00 95.69 207 LEU A CA 1
ATOM 1474 C C . LEU A 1 207 ? -55.884 -16.404 83.765 1.00 95.69 207 LEU A C 1
ATOM 1476 O O . LEU A 1 207 ? -56.755 -16.556 84.612 1.00 95.69 207 LEU A O 1
ATOM 1480 N N . ARG A 1 208 ? -55.444 -17.401 82.982 1.00 95.62 208 ARG A N 1
ATOM 1481 C CA . ARG A 1 208 ? -55.935 -18.781 83.102 1.00 95.62 208 ARG A CA 1
ATOM 1482 C C . ARG A 1 208 ? -55.742 -19.314 84.522 1.00 95.62 208 ARG A C 1
ATOM 1484 O O . ARG A 1 208 ? -56.712 -19.744 85.122 1.00 95.62 208 ARG A O 1
ATOM 1491 N N . GLY A 1 209 ? -54.543 -19.175 85.090 1.00 95.69 209 GLY A N 1
ATOM 1492 C CA . GLY A 1 209 ? -54.280 -19.612 86.465 1.00 95.69 209 GLY A CA 1
ATOM 1493 C C . GLY A 1 209 ? -55.136 -18.900 87.523 1.00 95.69 209 GLY A C 1
ATOM 1494 O O . GLY A 1 209 ? -55.570 -19.534 88.480 1.00 95.69 209 GLY A O 1
ATOM 1495 N N . ILE A 1 210 ? -55.423 -17.603 87.350 1.00 95.75 210 ILE A N 1
ATOM 1496 C CA . ILE A 1 210 ? -56.333 -16.859 88.243 1.00 95.75 210 ILE A CA 1
ATOM 1497 C C . ILE A 1 210 ? -57.763 -17.396 88.131 1.00 95.75 210 ILE A C 1
ATOM 1499 O O . ILE A 1 210 ? -58.425 -17.573 89.149 1.00 95.75 210 ILE A O 1
ATOM 1503 N N . VAL A 1 211 ? -58.239 -17.655 86.910 1.00 95.75 211 VAL A N 1
ATOM 1504 C CA . VAL A 1 211 ? -59.576 -18.217 86.674 1.00 95.75 211 VAL A CA 1
ATOM 1505 C C . VAL A 1 211 ? -59.686 -19.622 87.260 1.00 95.75 211 VAL A C 1
ATOM 1507 O O . VAL A 1 211 ? -60.662 -19.886 87.950 1.00 95.75 211 VAL A O 1
ATOM 1510 N N . ASP A 1 212 ? -58.692 -20.487 87.049 1.00 94.62 212 ASP A N 1
ATOM 1511 C CA . ASP A 1 212 ? -58.666 -21.841 87.618 1.00 94.62 212 ASP A CA 1
ATOM 1512 C C . ASP A 1 212 ? -58.728 -21.785 89.154 1.00 94.62 212 ASP A C 1
ATOM 1514 O O . ASP A 1 212 ? -59.583 -22.421 89.761 1.00 94.62 212 ASP A O 1
ATOM 1518 N N . THR A 1 213 ? -57.910 -20.924 89.775 1.00 93.69 213 THR A N 1
ATOM 1519 C CA . THR A 1 213 ? -57.921 -20.713 91.236 1.00 93.69 213 THR A CA 1
ATOM 1520 C C . THR A 1 213 ? -59.289 -20.234 91.732 1.00 93.69 213 THR A C 1
ATOM 1522 O O . THR A 1 213 ? -59.806 -20.744 92.720 1.00 93.69 213 THR A O 1
ATOM 1525 N N . PHE A 1 214 ? -59.898 -19.266 91.041 1.00 93.94 214 PHE A N 1
ATOM 1526 C CA . PHE A 1 214 ? -61.223 -18.756 91.393 1.00 93.94 214 PHE A CA 1
ATOM 1527 C C . PHE A 1 214 ? -62.309 -19.835 91.276 1.00 93.94 214 PHE A C 1
ATOM 1529 O O . PHE A 1 214 ? -63.180 -19.930 92.138 1.00 93.94 214 PHE A O 1
ATOM 1536 N N . LEU A 1 215 ? -62.271 -20.651 90.217 1.00 93.56 215 LEU A N 1
ATOM 1537 C CA . LEU A 1 215 ? -63.216 -21.752 90.027 1.00 93.56 215 LEU A CA 1
ATOM 1538 C C . LEU A 1 215 ? -63.064 -22.821 91.117 1.00 93.56 215 LEU A C 1
ATOM 1540 O O . LEU A 1 215 ? -64.080 -23.301 91.620 1.00 93.56 215 LEU A O 1
ATOM 1544 N N . ASP A 1 216 ? -61.832 -23.145 91.516 1.00 92.12 216 ASP A N 1
ATOM 1545 C CA . ASP A 1 216 ? -61.552 -24.074 92.616 1.00 92.12 216 ASP A CA 1
ATOM 1546 C C . ASP A 1 216 ? -62.074 -23.540 93.963 1.00 92.12 216 ASP A C 1
ATOM 1548 O O . ASP A 1 216 ? -62.700 -24.281 94.722 1.00 92.12 216 ASP A O 1
ATOM 1552 N N . GLU A 1 217 ? -61.880 -22.247 94.252 1.00 90.12 217 GLU A N 1
ATOM 1553 C CA . GLU A 1 217 ? -62.398 -21.597 95.467 1.00 90.12 217 GLU A CA 1
ATOM 1554 C C . GLU A 1 217 ? -63.934 -21.582 95.516 1.00 90.12 217 GLU A C 1
ATOM 1556 O O . GLU A 1 217 ? -64.516 -21.849 96.567 1.00 90.12 217 GLU A O 1
ATOM 1561 N N . VAL A 1 218 ? -64.602 -21.307 94.389 1.00 89.44 218 VAL A N 1
ATOM 1562 C CA . VAL A 1 218 ? -66.073 -21.331 94.298 1.00 89.44 218 VAL A CA 1
ATOM 1563 C C . VAL A 1 218 ? -66.622 -22.753 94.427 1.00 89.44 218 VAL A C 1
ATOM 1565 O O . VAL A 1 218 ? -67.665 -22.938 95.042 1.00 89.44 218 VAL A O 1
ATOM 1568 N N . ALA A 1 219 ? -65.944 -23.760 93.871 1.00 80.31 219 ALA A N 1
ATOM 1569 C CA . ALA A 1 219 ? -66.361 -25.159 93.985 1.00 80.31 219 ALA A CA 1
ATOM 1570 C C . ALA A 1 219 ? -66.176 -25.738 95.402 1.00 80.31 219 ALA A C 1
ATOM 1572 O O . ALA A 1 219 ? -66.819 -26.732 95.745 1.00 80.31 219 ALA A O 1
ATOM 1573 N N . ALA A 1 220 ? -65.293 -25.143 96.209 1.00 79.31 220 ALA A N 1
ATOM 1574 C CA . ALA A 1 220 ? -65.044 -25.525 97.598 1.00 79.31 220 ALA A CA 1
ATOM 1575 C C . ALA A 1 220 ? -65.986 -24.849 98.620 1.00 79.31 220 ALA A C 1
ATOM 1577 O O . ALA A 1 220 ? -65.955 -25.228 99.795 1.00 79.31 220 ALA A O 1
ATOM 1578 N N . ALA A 1 221 ? -66.788 -23.864 98.194 1.00 60.88 221 ALA A N 1
ATOM 1579 C CA . ALA A 1 221 ? -67.764 -23.126 99.005 1.00 60.88 221 ALA A CA 1
ATOM 1580 C C . ALA A 1 221 ? -69.180 -23.718 98.900 1.00 60.88 221 ALA A C 1
ATOM 1582 O O . ALA A 1 221 ? -69.884 -23.715 99.938 1.00 60.88 221 ALA A O 1
#

Foldseek 3Di:
DVVLLVVLVVLLVVLVVVLVVLVVLLVVLVVLLVVLVVVLVVLVVQLVVLVVVLVVLVVQLVVLVVQLVVLVVQLVVLVVVPPVSPVSNVVSVVSNVVSVVSNVVSVVVNVVSVVSNVVSVVVSVVSVVVNVVSVVSNVVSVVVSVVSVVSNVVSVVSSVVVVVVVVVVVVVVVVVVVVVVVVVVVVVVVVVVVVVVVVVVVVVVVVVVVVVVVVVVVVVD